Protein AF-A0A811S253-F1 (afdb_monomer_lite)

Structure (mmCIF, N/CA/C/O backbone):
data_AF-A0A811S253-F1
#
_entry.id   AF-A0A811S253-F1
#
loop_
_atom_site.group_PDB
_atom_site.id
_atom_site.type_symbol
_atom_site.label_atom_id
_atom_site.label_alt_id
_atom_site.label_comp_id
_atom_site.label_asym_id
_atom_site.label_entity_id
_atom_site.label_seq_id
_atom_site.pdbx_PDB_ins_code
_atom_site.Cartn_x
_atom_site.Cartn_y
_atom_site.Cartn_z
_atom_site.occupancy
_atom_site.B_iso_or_equiv
_atom_site.auth_seq_id
_atom_site.auth_comp_id
_atom_site.auth_asym_id
_atom_site.auth_atom_id
_atom_site.pdbx_PDB_model_num
ATOM 1 N N . MET A 1 1 ? 8.562 13.377 12.227 1.00 33.69 1 MET A N 1
ATOM 2 C CA . MET A 1 1 ? 8.165 14.732 11.794 1.00 33.69 1 MET A CA 1
ATOM 3 C C . MET A 1 1 ? 8.664 15.011 10.381 1.00 33.69 1 MET A C 1
ATOM 5 O O . MET A 1 1 ? 7.832 14.937 9.501 1.00 33.69 1 MET A O 1
ATOM 9 N N . ALA A 1 2 ? 9.973 15.078 10.104 1.00 30.25 2 ALA A N 1
ATOM 10 C CA . ALA A 1 2 ? 10.495 15.358 8.747 1.00 30.25 2 ALA A CA 1
ATOM 11 C C . ALA A 1 2 ? 9.975 14.463 7.590 1.00 30.25 2 ALA A C 1
ATOM 13 O O . ALA A 1 2 ? 9.844 14.915 6.459 1.00 30.25 2 ALA A O 1
ATOM 14 N N . LEU A 1 3 ? 9.666 13.191 7.863 1.00 34.38 3 LEU A N 1
ATOM 15 C CA . LEU A 1 3 ? 9.103 12.256 6.877 1.00 34.38 3 LEU A CA 1
ATOM 16 C C . LEU A 1 3 ? 7.645 12.554 6.493 1.00 34.38 3 LEU A C 1
ATOM 18 O O . LEU A 1 3 ? 7.213 12.228 5.393 1.00 34.38 3 LEU A O 1
ATOM 22 N N . ILE A 1 4 ? 6.899 13.152 7.419 1.00 36.34 4 ILE A N 1
ATOM 23 C CA . ILE A 1 4 ? 5.497 13.530 7.241 1.00 36.34 4 ILE A CA 1
ATOM 24 C C . ILE A 1 4 ? 5.464 14.833 6.440 1.00 36.34 4 ILE A C 1
ATOM 26 O O . ILE A 1 4 ? 4.827 14.879 5.393 1.00 36.34 4 ILE A O 1
ATOM 30 N N . ASP A 1 5 ? 6.260 15.824 6.842 1.00 34.22 5 ASP A N 1
ATOM 31 C CA . ASP A 1 5 ? 6.321 17.140 6.194 1.00 34.22 5 ASP A CA 1
ATOM 32 C C . ASP A 1 5 ? 6.715 17.045 4.703 1.00 34.22 5 ASP A C 1
ATOM 34 O O . ASP A 1 5 ? 6.126 17.718 3.858 1.00 34.22 5 ASP A O 1
ATOM 38 N N . ALA A 1 6 ? 7.633 16.135 4.345 1.00 39.75 6 ALA A N 1
ATOM 39 C CA . ALA A 1 6 ? 8.015 15.882 2.951 1.00 39.75 6 ALA A CA 1
ATOM 40 C C . ALA A 1 6 ? 6.889 15.239 2.116 1.00 39.75 6 ALA A C 1
ATOM 42 O O . ALA A 1 6 ? 6.671 15.624 0.969 1.00 39.75 6 ALA A O 1
ATOM 43 N N . ALA A 1 7 ? 6.144 14.283 2.685 1.00 38.34 7 ALA A N 1
ATOM 44 C CA . ALA A 1 7 ? 5.021 13.635 2.003 1.00 38.34 7 ALA A CA 1
ATOM 45 C C . ALA A 1 7 ? 3.831 14.592 1.779 1.00 38.34 7 ALA A C 1
ATOM 47 O O . ALA A 1 7 ? 3.051 14.406 0.846 1.00 38.34 7 ALA A O 1
ATOM 48 N N . LEU A 1 8 ? 3.705 15.621 2.620 1.00 39.75 8 LEU A N 1
ATOM 49 C CA . LEU A 1 8 ? 2.662 16.645 2.550 1.00 39.75 8 LEU A CA 1
ATOM 50 C C . LEU A 1 8 ? 2.987 17.777 1.579 1.00 39.75 8 LEU A C 1
ATOM 52 O O . LEU A 1 8 ? 2.128 18.127 0.775 1.00 39.75 8 LEU A O 1
ATOM 56 N N . ALA A 1 9 ? 4.233 18.260 1.563 1.00 40.19 9 ALA A N 1
ATOM 57 C CA . ALA A 1 9 ? 4.692 19.212 0.549 1.00 40.19 9 ALA A CA 1
ATOM 58 C C . ALA A 1 9 ? 4.512 18.661 -0.880 1.00 40.19 9 ALA A C 1
ATOM 60 O O . ALA A 1 9 ? 4.189 19.397 -1.808 1.00 40.19 9 ALA A O 1
ATOM 61 N N . ALA A 1 10 ? 4.647 17.344 -1.050 1.00 41.59 10 ALA A N 1
ATOM 62 C CA . ALA A 1 10 ? 4.359 16.667 -2.306 1.00 41.59 10 ALA A CA 1
ATOM 63 C C . ALA A 1 10 ? 2.873 16.715 -2.678 1.00 41.59 10 ALA A C 1
ATOM 65 O O . ALA A 1 10 ? 2.525 17.096 -3.793 1.00 41.59 10 ALA A O 1
ATOM 66 N N . ALA A 1 11 ? 1.983 16.373 -1.742 1.00 40.81 11 ALA A N 1
ATOM 67 C CA . ALA A 1 11 ? 0.542 16.389 -1.985 1.00 40.81 11 ALA A CA 1
ATOM 68 C C . ALA A 1 11 ? 0.021 17.784 -2.394 1.00 40.81 11 ALA A C 1
ATOM 70 O O . ALA A 1 11 ? -0.922 17.870 -3.177 1.00 40.81 11 ALA A O 1
ATOM 71 N N . GLU A 1 12 ? 0.654 18.858 -1.913 1.00 39.97 12 GLU A N 1
ATOM 72 C CA . GLU A 1 12 ? 0.313 20.251 -2.241 1.00 39.97 12 GLU A CA 1
ATOM 73 C C . GLU A 1 12 ? 0.930 20.748 -3.565 1.00 39.97 12 GLU A C 1
ATOM 75 O O . GLU A 1 12 ? 0.357 21.618 -4.219 1.00 39.97 12 GLU A O 1
ATOM 80 N N . ALA A 1 13 ? 2.050 20.173 -4.017 1.00 39.25 13 ALA A N 1
ATOM 81 C CA . ALA A 1 13 ? 2.785 20.603 -5.215 1.00 39.25 13 ALA A CA 1
ATOM 82 C C . ALA A 1 13 ? 2.306 19.963 -6.538 1.00 39.25 13 ALA A C 1
ATOM 84 O O . ALA A 1 13 ? 3.005 20.028 -7.549 1.00 39.25 13 ALA A O 1
ATOM 85 N N . GLY A 1 14 ? 1.138 19.312 -6.555 1.00 39.56 14 GLY A N 1
ATOM 86 C CA . GLY A 1 14 ? 0.700 18.520 -7.710 1.00 39.56 14 GLY A CA 1
ATOM 87 C C . GLY A 1 14 ? 1.477 17.208 -7.864 1.00 39.56 14 GLY A C 1
ATOM 88 O O . GLY A 1 14 ? 1.592 16.691 -8.976 1.00 39.56 14 GLY A O 1
ATOM 89 N N . ALA A 1 15 ? 2.022 16.660 -6.769 1.00 50.09 15 ALA A N 1
ATOM 90 C CA . ALA A 1 15 ? 2.687 15.368 -6.827 1.00 50.09 15 ALA A CA 1
ATOM 91 C C . ALA A 1 15 ? 1.722 14.237 -7.194 1.00 50.09 15 ALA A C 1
ATOM 93 O O . ALA A 1 15 ? 0.508 14.277 -6.972 1.00 50.09 15 ALA A O 1
ATOM 94 N N . ARG A 1 16 ? 2.338 13.195 -7.750 1.00 51.06 16 ARG A N 1
ATOM 95 C CA . ARG A 1 16 ? 1.739 11.942 -8.212 1.00 51.06 16 ARG A CA 1
ATOM 96 C C . ARG A 1 16 ? 0.728 11.431 -7.163 1.00 51.06 16 ARG A C 1
ATOM 98 O O . ARG A 1 16 ? 1.124 11.209 -6.016 1.00 51.06 16 ARG A O 1
ATOM 105 N N . PRO A 1 17 ? -0.568 11.265 -7.499 1.00 49.78 17 PRO A N 1
ATOM 106 C CA . PRO A 1 17 ? -1.604 11.078 -6.491 1.00 49.78 17 PRO A CA 1
ATOM 107 C C . PRO A 1 17 ? -1.444 9.767 -5.706 1.00 49.78 17 PRO A C 1
ATOM 109 O O . PRO A 1 17 ? -1.557 8.674 -6.252 1.00 49.78 17 PRO A O 1
ATOM 112 N N . LEU A 1 18 ? -1.263 9.951 -4.394 1.00 51.38 18 LEU A N 1
ATOM 113 C CA . LEU A 1 18 ? -1.493 9.056 -3.253 1.00 51.38 18 LEU A CA 1
ATOM 114 C C . LEU A 1 18 ? -0.784 7.683 -3.215 1.00 51.38 18 LEU A C 1
ATOM 116 O O . LEU A 1 18 ? -1.072 6.738 -3.950 1.00 51.38 18 LEU A O 1
ATOM 120 N N . LEU A 1 19 ? 0.045 7.566 -2.173 1.00 58.38 19 LEU A N 1
ATOM 121 C CA . LEU A 1 19 ? 0.744 6.397 -1.633 1.00 58.38 19 LEU A CA 1
ATOM 122 C C . LEU A 1 19 ? -0.216 5.284 -1.157 1.00 58.38 19 LEU A C 1
ATOM 124 O O . LEU A 1 19 ? -0.279 4.972 0.031 1.00 58.38 19 LEU A O 1
ATOM 128 N N . SER A 1 20 ? -0.976 4.660 -2.057 1.00 61.41 20 SER A N 1
ATOM 129 C CA . SER A 1 20 ? -1.641 3.391 -1.725 1.00 61.41 20 SER A CA 1
ATOM 130 C C . SER A 1 20 ? -0.608 2.268 -1.593 1.00 61.41 20 SER A C 1
ATOM 132 O O . SER A 1 20 ? 0.451 2.308 -2.225 1.00 61.41 20 SER A O 1
ATOM 134 N N . ALA A 1 21 ? -0.918 1.223 -0.821 1.00 64.94 21 ALA A N 1
ATOM 135 C CA . ALA A 1 21 ? -0.064 0.034 -0.755 1.00 64.94 21 ALA A CA 1
ATOM 136 C C . ALA A 1 21 ? 0.170 -0.574 -2.153 1.00 64.94 21 ALA A C 1
ATOM 138 O O . ALA A 1 21 ? 1.271 -1.015 -2.464 1.00 64.94 21 ALA A O 1
ATOM 139 N N . ALA A 1 22 ? -0.840 -0.533 -3.029 1.00 68.31 22 ALA A N 1
ATOM 140 C CA . ALA A 1 22 ? -0.720 -0.972 -4.417 1.00 68.31 22 ALA A CA 1
ATOM 141 C C . ALA A 1 22 ? 0.221 -0.078 -5.242 1.00 68.31 22 ALA A C 1
ATOM 143 O O . ALA A 1 22 ? 1.048 -0.590 -5.990 1.00 68.31 22 ALA A O 1
ATOM 144 N N . ALA A 1 23 ? 0.128 1.245 -5.085 1.00 68.56 23 ALA A N 1
ATOM 145 C CA . ALA A 1 23 ? 1.028 2.187 -5.746 1.00 68.56 23 ALA A CA 1
ATOM 146 C C . ALA A 1 23 ? 2.477 1.981 -5.287 1.00 68.56 23 ALA A C 1
ATOM 148 O O . ALA A 1 23 ? 3.377 1.914 -6.119 1.00 68.56 23 ALA A O 1
ATOM 149 N N . ARG A 1 24 ? 2.697 1.784 -3.983 1.00 71.69 24 ARG A N 1
ATOM 150 C CA . ARG A 1 24 ? 4.023 1.476 -3.440 1.00 71.69 24 ARG A CA 1
ATOM 151 C C . ARG A 1 24 ? 4.595 0.190 -4.032 1.00 71.69 24 ARG A C 1
ATOM 153 O O . ARG A 1 24 ? 5.674 0.243 -4.604 1.00 71.69 24 ARG A O 1
ATOM 160 N N . ARG A 1 25 ? 3.845 -0.917 -3.987 1.00 76.75 25 ARG A N 1
ATOM 161 C CA . ARG A 1 25 ? 4.278 -2.198 -4.575 1.00 76.75 25 ARG A CA 1
ATOM 162 C C . ARG A 1 25 ? 4.573 -2.089 -6.069 1.00 76.75 25 ARG A C 1
ATOM 164 O O . ARG A 1 25 ? 5.498 -2.710 -6.570 1.00 76.75 25 ARG A O 1
ATOM 171 N N . ALA A 1 26 ? 3.795 -1.295 -6.798 1.00 79.25 26 ALA A N 1
ATOM 172 C CA . ALA A 1 26 ? 4.037 -1.083 -8.218 1.00 79.25 26 ALA A CA 1
ATOM 173 C C . ALA A 1 26 ? 5.295 -0.228 -8.483 1.00 79.25 26 ALA A C 1
ATOM 175 O O . ALA A 1 26 ? 5.984 -0.473 -9.469 1.00 79.25 26 ALA A O 1
ATOM 176 N N . ALA A 1 27 ? 5.638 0.720 -7.602 1.00 81.81 27 ALA A N 1
ATOM 177 C CA . ALA A 1 27 ? 6.924 1.421 -7.659 1.00 81.81 27 ALA A CA 1
ATOM 178 C C . ALA A 1 27 ? 8.102 0.502 -7.277 1.00 81.81 27 ALA A C 1
ATOM 180 O O . ALA A 1 27 ? 9.125 0.540 -7.951 1.00 81.81 27 ALA A O 1
ATOM 181 N N . GLU A 1 28 ? 7.931 -0.373 -6.279 1.00 86.00 28 GLU A N 1
ATOM 182 C CA . GLU A 1 28 ? 8.901 -1.430 -5.928 1.00 86.00 28 GLU A CA 1
ATOM 183 C C . GLU A 1 28 ? 9.108 -2.431 -7.079 1.00 86.00 28 GLU A C 1
ATOM 185 O O . GLU A 1 28 ? 10.196 -2.977 -7.256 1.00 86.00 28 GLU A O 1
ATOM 190 N N . TRP A 1 29 ? 8.081 -2.670 -7.903 1.00 89.81 29 TRP A N 1
ATOM 191 C CA . TRP A 1 29 ? 8.229 -3.471 -9.116 1.00 89.81 29 TRP A CA 1
ATOM 192 C C . TRP A 1 29 ? 9.135 -2.776 -10.138 1.00 89.81 29 TRP A C 1
ATOM 194 O O . TRP A 1 29 ? 10.107 -3.374 -10.595 1.00 89.81 29 TRP A O 1
ATOM 204 N N . CYS A 1 30 ? 8.816 -1.532 -10.510 1.00 92.25 30 CYS A N 1
ATOM 205 C CA . CYS A 1 30 ? 9.657 -0.680 -11.351 1.00 92.25 30 CYS A CA 1
ATOM 206 C C . CYS A 1 30 ? 9.175 0.778 -11.287 1.00 92.25 30 CYS A C 1
ATOM 208 O O . CYS A 1 30 ? 8.084 1.109 -11.760 1.00 92.25 30 CYS A O 1
ATOM 210 N N . GLU A 1 31 ? 10.006 1.685 -10.777 1.00 92.31 31 GLU A N 1
ATOM 211 C CA . GLU A 1 31 ? 9.638 3.100 -10.652 1.00 92.31 31 GLU A CA 1
ATOM 212 C C . GLU A 1 31 ? 9.447 3.777 -12.010 1.00 92.31 31 GLU A C 1
ATOM 214 O O . GLU A 1 31 ? 8.523 4.575 -12.180 1.00 92.31 31 GLU A O 1
ATOM 219 N N . LYS A 1 32 ? 10.267 3.424 -13.009 1.00 92.44 32 LYS A N 1
ATOM 220 C CA . LYS A 1 32 ? 10.089 3.939 -14.373 1.00 92.44 32 LYS A CA 1
ATOM 221 C C . LYS A 1 32 ? 8.764 3.487 -14.986 1.00 92.44 32 LYS A C 1
ATOM 223 O O . LYS A 1 32 ? 8.102 4.258 -15.674 1.00 92.44 32 LYS A O 1
ATOM 228 N N . GLN A 1 33 ? 8.337 2.257 -14.709 1.00 91.75 33 GLN A N 1
ATOM 229 C CA . GLN A 1 33 ? 7.015 1.794 -15.121 1.00 91.75 33 GLN A CA 1
ATOM 230 C C . GLN A 1 33 ? 5.911 2.591 -14.420 1.00 91.75 33 GLN A C 1
ATOM 232 O O . GLN A 1 33 ? 4.931 2.962 -15.064 1.00 91.75 33 GLN A O 1
ATOM 237 N N . MET A 1 34 ? 6.066 2.867 -13.122 1.00 89.75 34 MET A N 1
ATOM 238 C CA . MET A 1 34 ? 5.114 3.684 -12.369 1.00 89.75 34 MET A CA 1
ATOM 239 C C . MET A 1 34 ? 4.993 5.096 -12.951 1.00 89.75 34 MET A C 1
ATOM 241 O O . MET A 1 34 ? 3.883 5.599 -13.095 1.00 89.75 34 MET A O 1
ATOM 245 N N . GLU A 1 35 ? 6.101 5.720 -13.345 1.00 89.50 35 GLU A N 1
ATOM 246 C CA . GLU A 1 35 ? 6.062 6.999 -14.057 1.00 89.50 35 GLU A CA 1
ATOM 247 C C . GLU A 1 35 ? 5.220 6.925 -15.335 1.00 89.50 35 GLU A C 1
ATOM 249 O O . GLU A 1 35 ? 4.301 7.726 -15.498 1.00 89.50 35 GLU A O 1
ATOM 254 N N . PHE A 1 36 ? 5.445 5.926 -16.193 1.00 89.62 36 PHE A N 1
ATOM 255 C CA . PHE A 1 36 ? 4.636 5.774 -17.404 1.00 89.62 36 PHE A CA 1
ATOM 256 C C . PHE A 1 36 ? 3.149 5.582 -17.102 1.00 89.62 36 PHE A C 1
ATOM 258 O O . PHE A 1 36 ? 2.310 6.119 -17.818 1.00 89.62 36 PHE A O 1
ATOM 265 N N . VAL A 1 37 ? 2.805 4.859 -16.035 1.00 87.94 37 VAL A N 1
ATOM 266 C CA . VAL A 1 37 ? 1.412 4.701 -15.590 1.00 87.94 37 VAL A CA 1
ATOM 267 C C . VAL A 1 37 ? 0.790 6.036 -15.180 1.00 87.94 37 VAL A C 1
ATOM 269 O O . VAL A 1 37 ? -0.395 6.265 -15.422 1.00 87.94 37 VAL A O 1
ATOM 272 N N . LEU A 1 38 ? 1.564 6.907 -14.539 1.00 83.88 38 LEU A N 1
ATOM 273 C CA . LEU A 1 38 ? 1.092 8.210 -14.078 1.00 83.88 38 LEU A CA 1
ATOM 274 C C . LEU A 1 38 ? 0.933 9.201 -15.233 1.00 83.88 38 LEU A C 1
ATOM 276 O O . LEU A 1 38 ? -0.042 9.943 -15.257 1.00 83.88 38 LEU A O 1
ATOM 280 N N . GLU A 1 39 ? 1.851 9.180 -16.197 1.00 86.25 39 GLU A N 1
ATOM 281 C CA . GLU A 1 39 ? 1.829 10.075 -17.360 1.00 86.25 39 GLU A CA 1
ATOM 282 C C . GLU A 1 39 ? 0.838 9.629 -18.437 1.00 86.25 39 GLU A C 1
ATOM 284 O O . GLU A 1 39 ? 0.142 10.445 -19.036 1.00 86.25 39 GLU A O 1
ATOM 289 N N . ARG A 1 40 ? 0.788 8.322 -18.712 1.00 86.88 40 ARG A N 1
ATOM 290 C CA . ARG A 1 40 ? 0.079 7.743 -19.865 1.00 86.88 40 ARG A CA 1
ATOM 291 C C . ARG A 1 40 ? -1.198 7.006 -19.472 1.00 86.88 40 ARG A C 1
ATOM 293 O O . ARG A 1 40 ? -1.945 6.563 -20.339 1.00 86.88 40 ARG A O 1
ATOM 300 N N . GLY A 1 41 ? -1.453 6.874 -18.174 1.00 82.75 41 GLY A N 1
ATOM 301 C CA . GLY A 1 41 ? -2.592 6.152 -17.631 1.00 82.75 41 GLY A CA 1
ATOM 302 C C . GLY A 1 41 ? -2.301 4.682 -17.327 1.00 82.75 41 GLY A C 1
ATOM 303 O O . GLY A 1 41 ? -1.329 4.070 -17.777 1.00 82.75 41 GLY A O 1
ATOM 304 N N . LYS A 1 42 ? -3.183 4.100 -16.511 1.00 81.75 42 LYS A N 1
ATOM 305 C CA . LYS A 1 42 ? -3.097 2.696 -16.103 1.00 81.75 42 LYS A CA 1
ATOM 306 C C . LYS A 1 42 ? -3.419 1.775 -17.284 1.00 81.75 42 LYS A C 1
ATOM 308 O O . LYS A 1 42 ? -4.431 2.000 -17.949 1.00 81.75 42 LYS A O 1
ATOM 313 N N . PRO A 1 43 ? -2.634 0.702 -17.494 1.00 82.94 43 PRO A N 1
ATOM 314 C CA . PRO A 1 43 ? -3.013 -0.368 -18.403 1.00 82.94 43 PRO A CA 1
ATOM 315 C C . PRO A 1 43 ? -4.383 -0.948 -18.042 1.00 82.94 43 PRO A C 1
ATOM 317 O O . PRO A 1 43 ? -4.782 -0.956 -16.871 1.00 82.94 43 PRO A O 1
ATOM 320 N N . GLU A 1 44 ? -5.086 -1.472 -19.043 1.00 87.12 44 GLU A N 1
ATOM 321 C CA . GLU A 1 44 ? -6.373 -2.121 -18.823 1.00 87.12 44 GLU A CA 1
ATOM 322 C C . GLU A 1 44 ? -6.229 -3.315 -17.865 1.00 87.12 44 GLU A C 1
ATOM 324 O O . GLU A 1 44 ? -5.285 -4.108 -17.954 1.00 87.12 44 GLU A O 1
ATOM 329 N N . LYS A 1 45 ? -7.179 -3.450 -16.931 1.00 86.62 45 LYS A N 1
ATOM 330 C CA . LYS A 1 45 ? -7.211 -4.585 -16.005 1.00 86.62 45 LYS A CA 1
ATOM 331 C C . LYS A 1 45 ? -7.434 -5.881 -16.782 1.00 86.62 45 LYS A C 1
ATOM 333 O O . LYS A 1 45 ? -8.414 -6.007 -17.517 1.00 86.62 45 LYS A O 1
ATOM 338 N N . THR A 1 46 ? -6.581 -6.873 -16.542 1.00 89.94 46 THR A N 1
ATOM 339 C CA . THR A 1 46 ? -6.772 -8.223 -17.086 1.00 89.94 46 THR A CA 1
ATOM 340 C C . THR A 1 46 ? -8.003 -8.894 -16.472 1.00 89.94 46 THR A C 1
ATOM 342 O O . THR A 1 46 ? -8.483 -8.489 -15.411 1.00 89.94 46 THR A O 1
ATOM 345 N N . VAL A 1 47 ? -8.498 -9.959 -17.110 1.00 93.25 47 VAL A N 1
ATOM 346 C CA . VAL A 1 47 ? -9.593 -10.780 -16.560 1.00 93.25 47 VAL A CA 1
ATOM 347 C C . VAL A 1 47 ? -9.238 -11.284 -15.157 1.00 93.25 47 VAL A C 1
ATOM 349 O O . VAL A 1 47 ? -10.028 -11.117 -14.236 1.00 93.25 47 VAL A O 1
ATOM 352 N N . ALA A 1 48 ? -8.015 -11.790 -14.964 1.00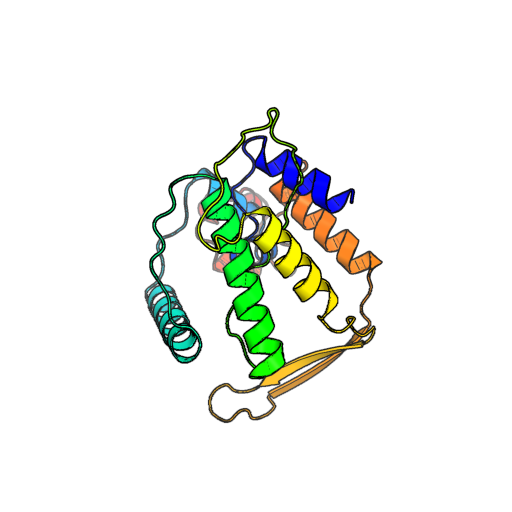 90.38 48 ALA A N 1
ATOM 353 C CA . ALA A 1 48 ? -7.535 -12.244 -13.660 1.00 90.38 48 ALA A CA 1
ATOM 354 C C . ALA A 1 48 ? -7.517 -11.119 -12.607 1.00 90.38 48 ALA A C 1
ATOM 356 O O . ALA A 1 48 ? -7.926 -11.337 -11.471 1.00 90.38 48 ALA A O 1
ATOM 357 N N . MET A 1 49 ? -7.109 -9.897 -12.976 1.00 87.81 49 MET A N 1
ATOM 358 C CA . MET A 1 49 ? -7.139 -8.748 -12.060 1.00 87.81 49 MET A CA 1
ATOM 359 C C . MET A 1 49 ? -8.564 -8.336 -11.678 1.00 87.81 49 MET A C 1
ATOM 361 O O . MET A 1 49 ? -8.784 -7.910 -10.543 1.00 87.81 49 MET A O 1
ATOM 365 N N . LYS A 1 50 ? -9.525 -8.427 -12.609 1.00 92.62 50 LYS A N 1
ATOM 366 C CA . LYS A 1 50 ? -10.945 -8.154 -12.329 1.00 92.62 50 LYS A CA 1
ATOM 367 C C . LYS A 1 50 ? -11.491 -9.190 -11.342 1.00 92.62 50 LYS A C 1
ATOM 369 O O . LYS A 1 50 ? -11.923 -8.799 -10.266 1.00 92.62 50 LYS A O 1
ATOM 374 N N . VAL A 1 51 ? -11.298 -10.481 -11.628 1.00 93.75 51 VAL A N 1
ATOM 375 C CA . VAL A 1 51 ? -11.687 -11.592 -10.738 1.00 93.75 51 VAL A CA 1
ATOM 376 C C . VAL A 1 51 ? -11.066 -11.450 -9.343 1.00 93.75 51 VAL A C 1
ATOM 378 O O . VAL A 1 51 ? -11.761 -11.588 -8.341 1.00 93.75 51 VAL A O 1
ATOM 381 N N . GLY A 1 52 ? -9.773 -11.121 -9.260 1.00 90.25 52 GLY A N 1
ATOM 382 C CA . GLY A 1 52 ? -9.106 -10.880 -7.980 1.00 90.25 52 GLY A CA 1
ATOM 383 C C . GLY A 1 52 ? -9.682 -9.680 -7.220 1.00 90.25 52 GLY A C 1
ATOM 384 O O . GLY A 1 52 ? -9.888 -9.770 -6.013 1.00 90.25 52 GLY A O 1
ATOM 385 N N . SER A 1 53 ? -9.997 -8.580 -7.919 1.00 87.75 53 SER A N 1
ATOM 386 C CA . SER A 1 53 ? -10.630 -7.399 -7.304 1.00 87.75 53 SER A CA 1
ATOM 387 C C . SER A 1 53 ? -12.007 -7.741 -6.729 1.00 87.75 53 SER A C 1
ATOM 389 O O . SER A 1 53 ? -12.315 -7.349 -5.606 1.00 87.75 53 SER A O 1
ATOM 391 N N . ASP A 1 54 ? -12.810 -8.499 -7.478 1.00 91.69 54 ASP A N 1
ATOM 392 C CA . ASP A 1 54 ? -14.157 -8.893 -7.064 1.00 91.69 54 ASP A CA 1
ATOM 393 C C . ASP A 1 54 ? -14.105 -9.833 -5.854 1.00 91.69 54 ASP A C 1
ATOM 395 O O . ASP A 1 54 ? -14.861 -9.659 -4.897 1.00 91.69 54 ASP A O 1
ATOM 399 N N . ARG A 1 55 ? -13.158 -10.784 -5.836 1.00 89.94 55 ARG A N 1
ATOM 400 C CA . ARG A 1 55 ? -12.957 -11.669 -4.682 1.00 89.94 55 ARG A CA 1
ATOM 401 C C . ARG A 1 55 ? -12.517 -10.897 -3.440 1.00 89.94 55 ARG A C 1
ATOM 403 O O . ARG A 1 55 ? -13.047 -11.162 -2.366 1.00 89.94 55 ARG A O 1
ATOM 410 N N . HIS A 1 56 ? -11.594 -9.942 -3.570 1.00 85.69 56 HIS A N 1
ATOM 411 C CA . HIS A 1 56 ? -11.198 -9.069 -2.458 1.00 85.69 56 HIS A CA 1
ATOM 412 C C . HIS A 1 56 ? -12.398 -8.301 -1.886 1.00 85.69 56 HIS A C 1
ATOM 414 O O . HIS A 1 56 ? -12.585 -8.293 -0.673 1.00 85.69 56 HIS A O 1
ATOM 420 N N . ALA A 1 57 ? -13.243 -7.729 -2.750 1.00 85.88 57 ALA A N 1
ATOM 421 C CA . ALA A 1 57 ? -14.433 -6.996 -2.324 1.00 85.88 57 ALA A CA 1
ATOM 422 C C . ALA A 1 57 ? -15.447 -7.891 -1.588 1.00 85.88 57 ALA A C 1
ATOM 424 O O . ALA A 1 57 ? -15.984 -7.486 -0.562 1.00 85.88 57 ALA A O 1
ATOM 425 N N . GLN A 1 58 ? -15.678 -9.117 -2.072 1.00 89.12 58 GLN A N 1
ATOM 426 C CA . GLN A 1 58 ? -16.539 -10.094 -1.391 1.00 89.12 58 GLN A CA 1
ATOM 427 C C . GLN A 1 58 ? -15.995 -10.465 -0.007 1.00 89.12 58 GLN A C 1
ATOM 429 O O . GLN A 1 58 ? -16.729 -10.441 0.972 1.00 89.12 58 GLN A O 1
ATOM 434 N N . LEU A 1 59 ? -14.696 -10.764 0.078 1.00 88.12 59 LEU A N 1
ATOM 435 C CA . LEU A 1 59 ? -14.025 -11.127 1.327 1.00 88.12 59 LEU A CA 1
ATOM 436 C C . LEU A 1 59 ? -14.049 -9.997 2.368 1.00 88.12 59 LEU A C 1
ATOM 438 O O . LEU A 1 59 ? -14.043 -10.261 3.568 1.00 88.12 59 LEU A O 1
ATOM 442 N N . GLU A 1 60 ? -14.030 -8.742 1.927 1.00 84.00 60 GLU A N 1
ATOM 443 C CA . GLU A 1 60 ? -14.162 -7.580 2.808 1.00 84.00 60 GLU A CA 1
ATOM 444 C C . GLU A 1 60 ? -15.592 -7.446 3.355 1.00 84.00 60 GLU A C 1
ATOM 446 O O . GLU A 1 60 ? -15.765 -7.194 4.544 1.00 84.00 60 GLU A O 1
ATOM 451 N N . GLN A 1 61 ? -16.610 -7.697 2.524 1.00 85.44 61 GLN A N 1
ATOM 452 C CA . GLN A 1 61 ? -18.023 -7.673 2.934 1.00 85.44 61 GLN A CA 1
ATOM 453 C C . GLN A 1 61 ? -18.377 -8.757 3.964 1.00 85.44 61 GLN A C 1
ATOM 455 O O . GLN A 1 61 ? -19.339 -8.593 4.707 1.00 85.44 61 GLN A O 1
ATOM 460 N N . GLU A 1 62 ? -17.603 -9.845 4.036 1.00 85.94 62 GLU A N 1
ATOM 461 C CA . GLU A 1 62 ? -17.762 -10.883 5.067 1.00 85.94 62 GLU A CA 1
ATOM 462 C C . GLU A 1 62 ? -17.482 -10.355 6.485 1.00 85.94 62 GLU A C 1
ATOM 464 O O . GLU A 1 62 ? -17.979 -10.928 7.451 1.00 85.94 62 GLU A O 1
ATOM 469 N N . VAL A 1 63 ? -16.682 -9.289 6.619 1.00 81.94 63 VAL A N 1
ATOM 470 C CA . VAL A 1 63 ? -16.230 -8.763 7.920 1.00 81.94 63 VAL A CA 1
ATOM 471 C C . VAL A 1 63 ? -16.613 -7.303 8.164 1.00 81.94 63 VAL A C 1
ATOM 473 O O . VAL A 1 63 ? -16.592 -6.853 9.304 1.00 81.94 63 VAL A O 1
ATOM 476 N N . VAL A 1 64 ? -16.942 -6.531 7.126 1.00 79.50 64 VAL A N 1
ATOM 477 C CA . VAL A 1 64 ? -17.271 -5.102 7.232 1.00 79.50 64 VAL A CA 1
ATOM 478 C C . VAL A 1 64 ? -18.500 -4.788 6.387 1.00 79.50 64 VAL A C 1
ATOM 480 O O . VAL A 1 64 ? -18.515 -5.005 5.176 1.00 79.50 64 VAL A O 1
ATOM 483 N N . GLU A 1 65 ? -19.509 -4.181 7.008 1.00 82.88 65 GLU A N 1
ATOM 484 C CA . GLU A 1 65 ? -20.623 -3.578 6.282 1.00 82.88 65 GLU A CA 1
ATOM 485 C C . GLU A 1 65 ? -20.202 -2.213 5.720 1.00 82.88 65 GLU A C 1
ATOM 487 O O . GLU A 1 65 ? -19.802 -1.308 6.457 1.00 82.88 65 GLU A O 1
ATOM 492 N N . ARG A 1 66 ? -20.297 -2.047 4.397 1.00 80.94 66 ARG A N 1
ATOM 493 C CA . ARG A 1 66 ? -20.042 -0.757 3.752 1.00 80.94 66 ARG A CA 1
ATOM 494 C C . ARG A 1 66 ? -21.303 0.094 3.770 1.00 80.94 66 ARG A C 1
ATOM 496 O O . ARG A 1 66 ? -22.329 -0.297 3.224 1.00 80.94 66 ARG A O 1
ATOM 503 N N . VAL A 1 67 ? -21.183 1.285 4.345 1.00 84.25 67 VAL A N 1
ATOM 504 C CA . VAL A 1 67 ? -22.253 2.282 4.393 1.00 84.25 67 VAL A CA 1
ATOM 505 C C . VAL A 1 67 ? -21.900 3.438 3.467 1.00 84.25 67 VAL A C 1
ATOM 507 O O . VAL A 1 67 ? -20.823 4.026 3.580 1.00 84.25 67 VAL A O 1
ATOM 510 N N . ASP A 1 68 ? -22.820 3.787 2.570 1.00 82.25 68 ASP A N 1
ATOM 511 C CA . ASP A 1 68 ? -22.666 4.957 1.714 1.00 82.25 68 ASP A CA 1
ATOM 512 C C . ASP A 1 68 ? -22.848 6.238 2.533 1.00 82.25 68 ASP A C 1
ATOM 514 O O . ASP A 1 68 ? -23.919 6.524 3.074 1.00 82.25 68 ASP A O 1
ATOM 518 N N . VAL A 1 69 ? -21.785 7.037 2.609 1.00 81.06 69 VAL A N 1
ATOM 519 C CA . VAL A 1 69 ? -21.783 8.325 3.308 1.00 81.06 69 VAL A CA 1
ATOM 520 C C . VAL A 1 69 ? -21.661 9.444 2.281 1.00 81.06 69 VAL A C 1
ATOM 522 O O . VAL A 1 69 ? -20.677 9.531 1.548 1.00 81.06 69 VAL A O 1
ATOM 525 N N . ALA A 1 70 ? -22.658 10.328 2.232 1.00 84.50 70 ALA A N 1
ATOM 526 C CA . ALA A 1 70 ? -22.600 11.521 1.395 1.00 84.50 70 ALA A CA 1
ATOM 527 C C . ALA A 1 70 ? -21.590 12.524 1.975 1.00 84.50 70 ALA A C 1
ATOM 529 O O . ALA A 1 70 ? -21.807 13.049 3.064 1.00 84.50 70 ALA A O 1
ATOM 530 N N . ILE A 1 71 ? -20.518 12.801 1.232 1.00 81.44 71 ILE A N 1
ATOM 531 C CA . ILE A 1 71 ? -19.441 13.718 1.626 1.00 81.44 71 ILE A CA 1
ATOM 532 C C . ILE A 1 71 ? -19.694 15.095 1.012 1.00 81.44 71 ILE A C 1
ATOM 534 O O . ILE A 1 71 ? -19.801 15.229 -0.207 1.00 81.44 71 ILE A O 1
ATOM 538 N N . ARG A 1 72 ? -19.775 16.124 1.854 1.00 82.69 72 ARG A N 1
ATOM 539 C CA . ARG A 1 72 ? -20.116 17.505 1.476 1.00 82.69 72 ARG A CA 1
ATOM 540 C C . ARG A 1 72 ? -18.956 18.475 1.644 1.00 82.69 72 ARG A C 1
ATOM 542 O O . ARG A 1 72 ? -19.003 19.568 1.087 1.00 82.69 72 ARG A O 1
ATOM 549 N N . SER A 1 73 ? -17.926 18.094 2.396 1.00 80.12 73 SER A N 1
ATOM 550 C CA . SER A 1 73 ? -16.739 18.918 2.618 1.00 80.12 73 SER A CA 1
ATOM 551 C C . SER A 1 73 ? -15.462 18.081 2.735 1.00 80.12 73 SER A C 1
ATOM 553 O O . SER A 1 73 ? -15.501 16.853 2.862 1.00 80.12 73 SER A O 1
ATOM 555 N N . ALA A 1 74 ? -14.309 18.750 2.692 1.00 75.62 74 ALA A N 1
ATOM 556 C CA . ALA A 1 74 ? -13.017 18.103 2.904 1.00 75.62 74 ALA A CA 1
ATOM 557 C C . ALA A 1 74 ? -12.899 17.537 4.331 1.00 75.62 74 ALA A C 1
ATOM 559 O O . ALA A 1 74 ? -12.352 16.453 4.524 1.00 75.62 74 ALA A O 1
ATOM 560 N N . GLU A 1 75 ? -13.446 18.235 5.325 1.00 80.38 75 GLU A N 1
ATOM 561 C CA . GLU A 1 75 ? -13.489 17.797 6.721 1.00 80.38 75 GLU A CA 1
ATOM 562 C C . GLU A 1 75 ? -14.310 16.515 6.874 1.00 80.38 75 GLU A C 1
ATOM 564 O O . GLU A 1 75 ? -13.870 15.591 7.556 1.00 80.38 75 GLU A O 1
ATOM 569 N N . GLU A 1 76 ? -15.459 16.414 6.197 1.00 79.50 76 GLU A N 1
ATOM 570 C CA . GLU A 1 76 ? -16.268 15.190 6.193 1.00 79.50 76 GLU A CA 1
ATOM 571 C C . GLU A 1 76 ? -15.521 14.019 5.539 1.00 79.50 76 GLU A C 1
ATOM 573 O O . GLU A 1 76 ? -15.531 12.910 6.072 1.00 79.50 76 GLU A O 1
ATOM 578 N N . LEU A 1 77 ? -14.793 14.260 4.442 1.00 79.06 77 LEU A N 1
ATOM 579 C CA . LEU A 1 77 ? -13.943 13.238 3.821 1.00 79.06 77 LEU A CA 1
ATOM 580 C C . LEU A 1 77 ? -12.880 12.715 4.801 1.00 79.06 77 LEU A C 1
ATOM 582 O O . LEU A 1 77 ? -12.644 11.508 4.883 1.00 79.06 77 LEU A O 1
ATOM 586 N N . TRP A 1 78 ? -12.224 13.609 5.542 1.00 82.00 78 TRP A N 1
ATOM 587 C CA . TRP A 1 78 ? -11.239 13.227 6.555 1.00 82.00 78 TRP A CA 1
ATOM 588 C C . TRP A 1 78 ? -11.874 12.502 7.740 1.00 82.00 78 TRP A C 1
ATOM 590 O O . TRP A 1 78 ? -11.321 11.502 8.194 1.00 82.00 78 TRP A O 1
ATOM 600 N N . ALA A 1 79 ? -13.040 12.951 8.207 1.00 82.62 79 ALA A N 1
ATOM 601 C CA . ALA A 1 79 ? -13.785 12.280 9.265 1.00 82.62 79 ALA A CA 1
ATOM 602 C C . ALA A 1 79 ? -14.092 10.825 8.887 1.00 82.62 79 ALA A C 1
ATOM 604 O O . ALA A 1 79 ? -13.802 9.921 9.668 1.00 82.62 79 ALA A O 1
ATOM 605 N N . VAL A 1 80 ? -14.579 10.583 7.664 1.00 82.44 80 VAL A N 1
ATOM 606 C CA . VAL A 1 80 ? -14.829 9.228 7.146 1.00 82.44 80 VAL A CA 1
ATOM 607 C C . VAL A 1 80 ? -13.546 8.391 7.137 1.00 82.44 80 VAL A C 1
ATOM 609 O O . VAL A 1 80 ? -13.556 7.249 7.592 1.00 82.44 80 VAL A O 1
ATOM 612 N N . LYS A 1 81 ? -12.408 8.953 6.705 1.00 82.25 81 LYS A N 1
ATOM 613 C CA . LYS A 1 81 ? -11.116 8.241 6.731 1.00 82.25 81 LYS A CA 1
ATOM 614 C C . LYS A 1 81 ? -10.690 7.836 8.145 1.00 82.25 81 LYS A C 1
ATOM 616 O O . LYS A 1 81 ? -10.236 6.708 8.333 1.00 82.25 81 LYS A O 1
ATOM 621 N N . PHE A 1 82 ? -10.837 8.723 9.133 1.00 83.38 82 PHE A N 1
ATOM 622 C CA . PHE A 1 82 ? -10.522 8.391 10.526 1.00 83.38 82 PHE A CA 1
ATOM 623 C C . PHE A 1 82 ? -11.464 7.336 11.084 1.00 83.38 82 PHE A C 1
ATOM 625 O O . PHE A 1 82 ? -10.998 6.406 11.735 1.00 83.38 82 PHE A O 1
ATOM 632 N N . MET A 1 83 ? -12.761 7.444 10.795 1.00 84.88 83 MET A N 1
ATOM 633 C CA . MET A 1 83 ? -13.742 6.449 11.222 1.00 84.88 83 MET A CA 1
ATOM 634 C C . MET A 1 83 ? -13.430 5.070 10.638 1.00 84.88 83 MET A C 1
ATOM 636 O O . MET A 1 83 ? -13.425 4.097 11.383 1.00 84.88 83 MET A O 1
ATOM 640 N N . ASN A 1 84 ? -13.061 4.978 9.358 1.00 84.94 84 ASN A N 1
ATOM 641 C CA . ASN A 1 84 ? -12.678 3.701 8.750 1.00 84.94 84 ASN A CA 1
ATOM 642 C C . ASN A 1 84 ? -11.425 3.097 9.408 1.00 84.94 84 ASN A C 1
ATOM 644 O O . ASN A 1 84 ? -11.375 1.893 9.645 1.00 84.94 84 ASN A O 1
ATOM 648 N N . PHE A 1 85 ? -10.426 3.920 9.753 1.00 85.19 85 PHE A N 1
ATOM 649 C CA . PHE A 1 85 ? -9.255 3.453 10.506 1.00 85.19 85 PHE A CA 1
ATOM 650 C C . PHE A 1 85 ? -9.637 2.947 11.901 1.00 85.19 85 PHE A C 1
ATOM 652 O O . PHE A 1 85 ? -9.173 1.891 12.330 1.00 85.19 85 PHE A O 1
ATOM 659 N N . ILE A 1 86 ? -10.474 3.708 12.608 1.00 83.88 86 ILE A N 1
ATOM 660 C CA . ILE A 1 86 ? -10.959 3.378 13.948 1.00 83.88 86 ILE A CA 1
ATOM 661 C C . ILE A 1 86 ? -11.697 2.039 13.933 1.00 83.88 86 ILE A C 1
ATOM 663 O O . ILE A 1 86 ? -11.402 1.174 14.754 1.00 83.88 86 ILE A O 1
ATOM 667 N N . VAL A 1 87 ? -12.625 1.861 12.990 1.00 85.19 87 VAL A N 1
ATOM 668 C CA . VAL A 1 87 ? -13.404 0.629 12.839 1.00 85.19 87 VAL A CA 1
ATOM 669 C C . VAL A 1 87 ? -12.477 -0.546 12.548 1.00 85.19 87 VAL A C 1
ATOM 671 O O . VAL A 1 87 ? -12.506 -1.514 13.300 1.00 85.19 87 VAL A O 1
ATOM 674 N N . GLY A 1 88 ? -11.587 -0.439 11.555 1.00 85.88 88 GLY A N 1
ATOM 675 C CA . GLY A 1 88 ? -10.651 -1.522 11.229 1.00 85.88 88 GLY A CA 1
ATOM 676 C C . GLY A 1 88 ? -9.707 -1.874 12.386 1.00 85.88 88 GLY A C 1
ATOM 677 O O . GLY A 1 88 ? -9.445 -3.045 12.649 1.00 85.88 88 GLY A O 1
ATOM 678 N N . THR A 1 89 ? -9.248 -0.873 13.143 1.00 84.75 89 THR A N 1
ATOM 679 C CA . THR A 1 89 ? -8.426 -1.098 14.343 1.00 84.75 89 THR A CA 1
ATOM 680 C C . THR A 1 89 ? -9.212 -1.806 15.442 1.00 84.75 89 THR A C 1
ATOM 682 O O . THR A 1 89 ? -8.707 -2.749 16.045 1.00 84.75 89 THR A O 1
ATOM 685 N N . ASN A 1 90 ? -10.449 -1.380 15.702 1.00 84.25 90 ASN A N 1
ATOM 686 C CA . ASN A 1 90 ? -11.301 -2.012 16.703 1.00 84.25 90 ASN A CA 1
ATOM 687 C C . ASN A 1 90 ? -11.626 -3.461 16.316 1.00 84.25 90 ASN A C 1
ATOM 689 O O . ASN A 1 90 ? -11.511 -4.338 17.163 1.00 84.25 90 ASN A O 1
ATOM 693 N N . GLN A 1 91 ? -11.943 -3.735 15.049 1.00 84.81 91 GLN A N 1
ATOM 694 C CA . GLN A 1 91 ? -12.139 -5.102 14.557 1.00 84.81 91 GLN A CA 1
ATOM 695 C C . GLN A 1 91 ? -10.906 -5.971 14.796 1.00 84.81 91 GLN A C 1
ATOM 697 O O . GLN A 1 91 ? -11.002 -7.042 15.387 1.00 84.81 91 GLN A O 1
ATOM 702 N N . LEU A 1 92 ? -9.717 -5.475 14.442 1.00 86.12 92 LEU A N 1
ATOM 703 C CA . LEU A 1 92 ? -8.483 -6.208 14.705 1.00 86.12 92 LEU A CA 1
ATOM 704 C C . LEU A 1 92 ? -8.293 -6.504 16.201 1.00 86.12 92 LEU A C 1
ATOM 706 O O . LEU A 1 92 ? -7.916 -7.614 16.564 1.00 86.12 92 LEU A O 1
ATOM 710 N N . MET A 1 93 ? -8.552 -5.521 17.066 1.00 82.69 93 MET A N 1
ATOM 711 C CA . MET A 1 93 ? -8.312 -5.633 18.507 1.0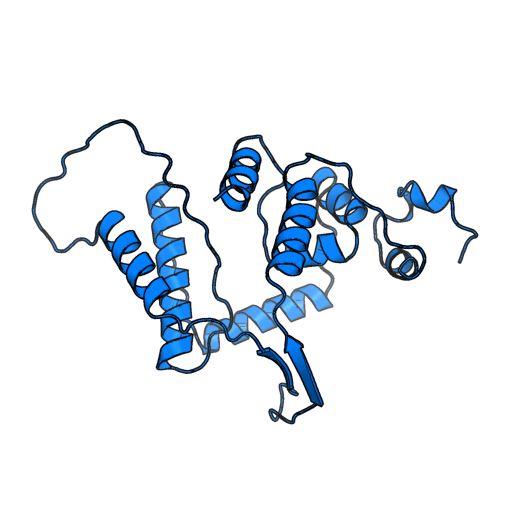0 82.69 93 MET A CA 1
ATOM 712 C C . MET A 1 93 ? -9.350 -6.493 19.240 1.00 82.69 93 MET A C 1
ATOM 714 O O . MET A 1 93 ? -8.989 -7.186 20.189 1.00 82.69 93 MET A O 1
ATOM 718 N N . PHE A 1 94 ? -10.623 -6.435 18.841 1.00 82.75 94 PHE A N 1
ATOM 719 C CA . PHE A 1 94 ? -11.730 -7.083 19.556 1.00 82.75 94 PHE A CA 1
ATOM 720 C C . PHE A 1 94 ? -12.235 -8.361 18.879 1.00 82.75 94 PHE A C 1
ATOM 722 O O . PHE A 1 94 ? -12.699 -9.262 19.571 1.00 82.75 94 PHE A O 1
ATOM 729 N N . GLU A 1 95 ? -12.126 -8.460 17.555 1.00 85.62 95 GLU A N 1
ATOM 730 C CA . GLU A 1 95 ? -12.574 -9.616 16.763 1.00 85.62 95 GLU A CA 1
ATOM 731 C C . GLU A 1 95 ? -11.388 -10.460 16.260 1.00 85.62 95 GLU A C 1
ATOM 733 O O . GLU A 1 95 ? -11.570 -11.594 15.825 1.00 85.62 95 GLU A O 1
ATOM 738 N N . GLY A 1 96 ? -10.158 -9.937 16.354 1.00 82.88 96 GLY A N 1
ATOM 739 C CA . GLY A 1 96 ? -8.926 -10.641 15.985 1.00 82.88 96 GLY A CA 1
ATOM 740 C C . GLY A 1 96 ? -8.604 -10.614 14.490 1.00 82.88 96 GLY A C 1
ATOM 741 O O . GLY A 1 96 ? -7.595 -11.182 14.074 1.00 82.88 96 GLY A O 1
ATOM 742 N N . MET A 1 97 ? -9.429 -9.954 13.672 1.00 82.31 97 MET A N 1
ATOM 743 C CA . MET A 1 97 ? -9.268 -9.918 12.222 1.00 82.31 97 MET A CA 1
ATOM 744 C C . MET A 1 97 ? -9.785 -8.606 11.631 1.00 82.31 97 MET A C 1
ATOM 746 O O . MET A 1 97 ? -10.819 -8.085 12.026 1.00 82.31 97 MET A O 1
ATOM 750 N N . THR A 1 98 ? -9.079 -8.092 10.627 1.00 85.50 98 THR A N 1
ATOM 751 C CA . THR A 1 98 ? -9.585 -7.073 9.701 1.00 85.50 98 THR A CA 1
ATOM 752 C C . THR A 1 98 ? -8.882 -7.248 8.356 1.00 85.50 98 THR A C 1
ATOM 754 O O . THR A 1 98 ? -7.706 -7.620 8.316 1.00 85.50 98 THR A O 1
ATOM 757 N N . ARG A 1 99 ? -9.599 -7.053 7.243 1.00 83.00 99 ARG A N 1
ATOM 758 C CA . ARG A 1 99 ? -9.044 -7.300 5.897 1.00 83.00 99 ARG A CA 1
ATOM 759 C C . ARG A 1 99 ? -8.264 -6.108 5.358 1.00 83.00 99 ARG A C 1
ATOM 761 O O . ARG A 1 99 ? -7.233 -6.303 4.720 1.00 83.00 99 ARG A O 1
ATOM 768 N N . GLU A 1 100 ? -8.730 -4.893 5.632 1.00 80.94 100 GLU A N 1
ATOM 769 C CA . GLU A 1 100 ? -8.072 -3.659 5.214 1.00 80.94 100 GLU A CA 1
ATOM 770 C C . GLU A 1 100 ? -8.153 -2.607 6.323 1.00 80.94 100 GLU A C 1
ATOM 772 O O . GLU A 1 100 ? -9.235 -2.254 6.786 1.00 80.94 100 GLU A O 1
ATOM 777 N N . ILE A 1 101 ? -7.000 -2.060 6.721 1.00 80.50 101 ILE A N 1
ATOM 778 C CA . ILE A 1 101 ? -6.935 -0.876 7.584 1.00 80.50 101 ILE A CA 1
ATOM 779 C C . ILE A 1 101 ? -6.411 0.293 6.747 1.00 80.50 101 ILE A C 1
ATOM 781 O O . ILE A 1 101 ? -5.257 0.260 6.302 1.00 80.50 101 ILE A O 1
ATOM 785 N N . PRO A 1 102 ? -7.206 1.355 6.539 1.00 74.81 102 PRO A N 1
ATOM 786 C CA . PRO A 1 102 ? -6.743 2.520 5.807 1.00 74.81 102 PRO A CA 1
ATOM 787 C C . PRO A 1 102 ? -5.753 3.319 6.654 1.00 74.81 102 PRO A C 1
ATOM 789 O O . PRO A 1 102 ? -6.117 3.946 7.645 1.00 74.81 102 PRO A O 1
ATOM 792 N N . VAL A 1 103 ? -4.491 3.365 6.234 1.00 68.81 103 VAL A N 1
ATOM 793 C CA . VAL A 1 103 ? -3.480 4.206 6.884 1.00 68.81 103 VAL A CA 1
ATOM 794 C C . VAL A 1 103 ? -3.611 5.634 6.356 1.00 68.81 103 VAL A C 1
ATOM 796 O O . VAL A 1 103 ? -3.287 5.912 5.203 1.00 68.81 103 VAL A O 1
ATOM 799 N N . SER A 1 104 ? -4.100 6.544 7.199 1.00 62.84 104 SER A N 1
ATOM 800 C CA . SER A 1 104 ? -4.218 7.972 6.883 1.00 62.84 104 SER A CA 1
ATOM 801 C C . SER A 1 104 ? -3.340 8.798 7.817 1.00 62.84 104 SER A C 1
ATOM 803 O O . SER A 1 104 ? -3.398 8.640 9.034 1.00 62.84 104 SER A O 1
ATOM 805 N N . PHE A 1 105 ? -2.550 9.713 7.256 1.00 54.09 105 PHE A N 1
ATOM 806 C CA . PHE A 1 105 ? -1.762 10.676 8.023 1.00 54.09 105 PHE A CA 1
ATOM 807 C C . PHE A 1 105 ? -2.481 12.024 8.010 1.00 54.09 105 PHE A C 1
ATOM 809 O O . PHE A 1 105 ? -2.709 12.594 6.946 1.00 54.09 105 PHE A O 1
ATOM 816 N N . TYR A 1 106 ? -2.858 12.519 9.187 1.00 43.62 106 TYR A N 1
ATOM 817 C CA . TYR A 1 106 ? -3.383 13.873 9.341 1.00 43.62 106 TYR A CA 1
ATOM 818 C C . TYR A 1 106 ? -2.235 14.877 9.417 1.00 43.62 106 TYR A C 1
ATOM 820 O O . TYR A 1 106 ? -1.329 14.703 10.236 1.00 43.62 106 TYR A O 1
ATOM 828 N N . HIS A 1 107 ? -2.314 15.953 8.636 1.00 40.25 107 HIS A N 1
ATOM 829 C CA . HIS A 1 107 ? -1.523 17.152 8.879 1.00 40.25 107 HIS A CA 1
ATOM 830 C C . HIS A 1 107 ? -2.399 18.221 9.525 1.00 40.25 107 HIS A C 1
ATOM 832 O O . HIS A 1 107 ? -3.428 18.582 8.952 1.00 40.25 107 HIS A O 1
ATOM 838 N N . PRO A 1 108 ? -2.005 18.774 10.679 1.00 39.41 108 PRO A N 1
ATOM 839 C CA . PRO A 1 108 ? -2.671 19.929 11.252 1.00 39.41 108 PRO A CA 1
ATOM 840 C C . PRO A 1 108 ? -2.268 21.195 10.478 1.00 39.41 108 PRO A C 1
ATOM 842 O O . PRO A 1 108 ? -1.567 22.053 11.005 1.00 39.41 108 PRO A O 1
ATOM 845 N N . ALA A 1 109 ? -2.711 21.345 9.227 1.00 38.22 109 ALA A N 1
ATOM 846 C CA . ALA A 1 109 ? -2.798 22.674 8.632 1.00 38.22 109 ALA A CA 1
ATOM 847 C C . ALA A 1 109 ? -4.039 23.341 9.241 1.00 38.22 109 ALA A C 1
ATOM 849 O O . ALA A 1 109 ? -5.174 22.964 8.961 1.00 38.22 109 ALA A O 1
ATOM 850 N N . ARG A 1 110 ? -3.804 24.264 10.176 1.00 37.75 110 ARG A N 1
ATOM 851 C CA . ARG A 1 110 ? -4.832 25.036 10.883 1.00 37.75 110 ARG A CA 1
ATOM 852 C C . ARG A 1 110 ? -5.694 25.810 9.868 1.00 37.75 110 ARG A C 1
ATOM 854 O O . ARG A 1 110 ? -5.119 26.620 9.141 1.00 37.75 110 ARG A O 1
ATOM 861 N N . PRO A 1 111 ? -7.030 25.655 9.827 1.00 42.34 111 PRO A N 1
ATOM 862 C CA . PRO A 1 111 ? -7.857 26.596 9.085 1.00 42.34 111 PRO A CA 1
ATOM 863 C C . PRO A 1 111 ? -7.851 27.963 9.799 1.00 42.34 111 PRO A C 1
ATOM 865 O O . PRO A 1 111 ? -7.926 28.012 11.033 1.00 42.34 111 PRO A O 1
ATOM 868 N N . PRO A 1 112 ? -7.728 29.085 9.068 1.00 37.66 112 PRO A N 1
ATOM 869 C CA . PRO A 1 112 ? -7.940 30.406 9.634 1.00 37.66 112 PRO A CA 1
ATOM 870 C C . PRO A 1 112 ? -9.444 30.644 9.816 1.00 37.66 112 PRO A C 1
ATOM 872 O O . PRO A 1 112 ? -10.190 30.690 8.842 1.00 37.66 112 PRO A O 1
ATOM 875 N N . GLY A 1 113 ? -9.870 30.841 11.063 1.00 36.88 113 GLY A N 1
ATOM 876 C CA . GLY A 1 113 ? -11.171 31.424 11.392 1.00 36.88 113 GLY A CA 1
ATOM 877 C C . GLY A 1 113 ? -12.045 30.543 12.275 1.00 36.88 113 GLY A C 1
ATOM 878 O O . GLY A 1 113 ? -12.440 29.445 11.891 1.00 36.88 113 GLY A O 1
ATOM 879 N N . ASP A 1 114 ? -12.370 31.065 13.454 1.00 34.22 114 ASP A N 1
ATOM 880 C CA . ASP A 1 114 ? -13.367 30.503 14.358 1.00 34.22 114 ASP A CA 1
ATOM 881 C C . ASP A 1 114 ? -14.765 30.592 13.722 1.00 34.22 114 ASP A C 1
ATOM 883 O O . ASP A 1 114 ? -15.185 31.662 13.275 1.00 34.22 114 ASP A O 1
ATOM 887 N N . VAL A 1 115 ? -15.516 29.487 13.719 1.00 38.94 115 VAL A N 1
ATOM 888 C CA . VAL A 1 115 ? -16.944 29.484 13.367 1.00 38.94 115 VAL A CA 1
ATOM 889 C C . VAL A 1 115 ? -17.735 28.911 14.537 1.00 38.94 115 VAL A C 1
ATOM 891 O O . VAL A 1 115 ? -17.602 27.741 14.892 1.00 38.94 115 VAL A O 1
ATOM 894 N N . ALA A 1 116 ? -18.567 29.754 15.146 1.00 35.66 116 ALA A N 1
ATOM 895 C CA . ALA A 1 116 ? -19.491 29.360 16.201 1.00 35.66 116 ALA A CA 1
ATOM 896 C C . ALA A 1 116 ? -20.675 28.562 15.626 1.00 35.66 116 ALA A C 1
ATOM 898 O O . ALA A 1 116 ? -21.271 28.962 14.625 1.00 35.66 116 ALA A O 1
ATOM 899 N N . VAL A 1 117 ? -21.064 27.470 16.293 1.00 37.22 117 VAL A N 1
ATOM 900 C CA . VAL A 1 117 ? -22.264 26.678 15.964 1.00 37.22 117 VAL A CA 1
ATOM 901 C C . VAL A 1 117 ? -23.156 26.517 17.205 1.00 37.22 117 VAL A C 1
ATOM 903 O O . VAL A 1 117 ? -22.623 26.335 18.301 1.00 37.22 117 VAL A O 1
ATOM 906 N N . PRO A 1 118 ? -24.501 26.590 17.083 1.00 36.56 118 PRO A N 1
ATOM 907 C CA . PRO A 1 118 ? -25.392 26.620 18.237 1.00 36.56 118 PRO A CA 1
ATOM 908 C C . PRO A 1 118 ? -25.647 25.238 18.848 1.00 36.56 118 PRO A C 1
ATOM 910 O O . PRO A 1 118 ? -25.640 24.204 18.178 1.00 36.56 118 PRO A O 1
ATOM 913 N N . ALA A 1 119 ? -25.918 25.265 20.152 1.00 43.16 119 ALA A N 1
ATOM 914 C CA . ALA A 1 119 ? -25.976 24.125 21.050 1.00 43.16 119 ALA A CA 1
ATOM 915 C C . ALA A 1 119 ? -27.328 23.406 21.034 1.00 43.16 119 ALA A C 1
ATOM 917 O O . ALA A 1 119 ? -28.241 23.833 21.733 1.00 43.16 119 ALA A O 1
ATOM 918 N N . TRP A 1 120 ? -27.441 22.295 20.299 1.00 38.31 120 TRP A N 1
ATOM 919 C CA . TRP A 1 120 ? -28.242 21.133 20.716 1.00 38.31 120 TRP A CA 1
ATOM 920 C C . TRP A 1 120 ? -28.069 19.931 19.766 1.00 38.31 120 TRP A C 1
ATOM 922 O O . TRP A 1 120 ? -27.940 20.086 18.550 1.00 38.31 120 TRP A O 1
ATOM 932 N N . ARG A 1 121 ? -28.170 18.728 20.362 1.00 40.75 121 ARG A N 1
ATOM 933 C CA . ARG A 1 121 ? -28.036 17.359 19.810 1.00 40.75 121 ARG A CA 1
ATOM 934 C C . ARG A 1 121 ? -26.590 16.834 19.827 1.00 40.75 121 ARG A C 1
ATOM 936 O O . ARG A 1 121 ? -25.696 17.499 19.324 1.00 40.75 121 ARG A O 1
ATOM 943 N N . THR A 1 122 ? -26.369 15.661 20.431 1.00 51.50 122 THR A N 1
ATOM 944 C CA . THR A 1 122 ? -25.073 14.962 20.545 1.00 51.50 122 THR A CA 1
ATOM 945 C C . THR A 1 122 ? -24.489 14.695 19.160 1.00 51.50 122 THR A C 1
ATOM 947 O O . THR A 1 122 ? -24.734 13.666 18.539 1.00 51.50 122 THR A O 1
ATOM 950 N N . LYS A 1 123 ? -23.760 15.679 18.640 1.00 48.06 123 LYS A N 1
ATOM 951 C CA . LYS A 1 123 ? -23.007 15.601 17.398 1.00 48.06 123 LYS A CA 1
ATOM 952 C C . LYS A 1 123 ? -21.549 15.481 17.792 1.00 48.06 123 LYS A C 1
ATOM 954 O O . LYS A 1 123 ? -21.007 16.411 18.379 1.00 48.06 123 LYS A O 1
ATOM 959 N N . HIS A 1 124 ? -20.939 14.345 17.481 1.00 59.97 124 HIS A N 1
ATOM 960 C CA . HIS A 1 124 ? -19.488 14.264 17.485 1.00 59.97 124 HIS A CA 1
ATOM 961 C C . HIS A 1 124 ? -18.970 15.256 16.442 1.00 59.97 124 HIS A C 1
ATOM 963 O O . HIS A 1 124 ? -19.361 15.214 15.275 1.00 59.97 124 HIS A O 1
ATOM 969 N N . THR A 1 125 ? -18.155 16.201 16.887 1.00 76.62 125 THR A N 1
ATOM 970 C CA . THR A 1 125 ? -17.432 17.129 16.024 1.00 76.62 125 THR A CA 1
ATOM 971 C C . THR A 1 125 ? -16.263 16.407 15.355 1.00 76.62 125 THR A C 1
ATOM 973 O O . THR A 1 125 ? -15.842 15.331 15.784 1.00 76.62 125 THR A O 1
ATOM 976 N N . PHE A 1 126 ? -15.686 17.006 14.313 1.00 75.44 126 PHE A N 1
ATOM 977 C CA . PHE A 1 126 ? -14.428 16.509 13.750 1.00 75.44 126 PHE A CA 1
ATOM 978 C C . PHE A 1 126 ? -13.322 16.402 14.817 1.00 75.44 126 PHE A C 1
ATOM 980 O O . PHE A 1 126 ? -12.527 15.464 14.799 1.00 75.44 126 PHE A O 1
ATOM 987 N N . GLU A 1 127 ? -13.309 17.314 15.794 1.00 76.88 127 GLU A N 1
ATOM 988 C CA . GLU A 1 127 ? -12.390 17.266 16.931 1.00 76.88 127 GLU A CA 1
ATOM 989 C C . GLU A 1 127 ? -12.623 16.032 17.816 1.00 76.88 127 GLU A C 1
ATOM 991 O O . GLU A 1 127 ? -11.657 15.384 18.222 1.00 76.88 127 GLU A O 1
ATOM 996 N N . ASP A 1 128 ? -13.879 15.643 18.047 1.00 75.19 128 ASP A N 1
ATOM 997 C CA . ASP A 1 128 ? -14.212 14.416 18.778 1.00 75.19 128 ASP A CA 1
ATOM 998 C C . ASP A 1 128 ? -13.723 13.165 18.034 1.00 75.19 128 ASP A C 1
ATOM 1000 O O . ASP A 1 128 ? -13.152 12.264 18.653 1.00 75.19 128 ASP A O 1
ATOM 1004 N N . VAL A 1 129 ? -13.872 13.132 16.703 1.00 79.12 129 VAL A N 1
ATOM 1005 C CA . VAL A 1 129 ? -13.354 12.043 15.853 1.00 79.12 129 VAL A CA 1
ATOM 1006 C C . VAL A 1 129 ? -11.827 11.985 15.915 1.00 79.12 129 VAL A C 1
ATOM 1008 O O . VAL A 1 129 ? -11.258 10.911 16.104 1.00 79.12 129 VAL A O 1
ATOM 1011 N N . LEU A 1 130 ? -11.144 13.130 15.830 1.00 80.81 130 LEU A N 1
ATOM 1012 C CA . LEU A 1 130 ? -9.687 13.204 15.971 1.00 80.81 130 LEU A CA 1
ATOM 1013 C C . LEU A 1 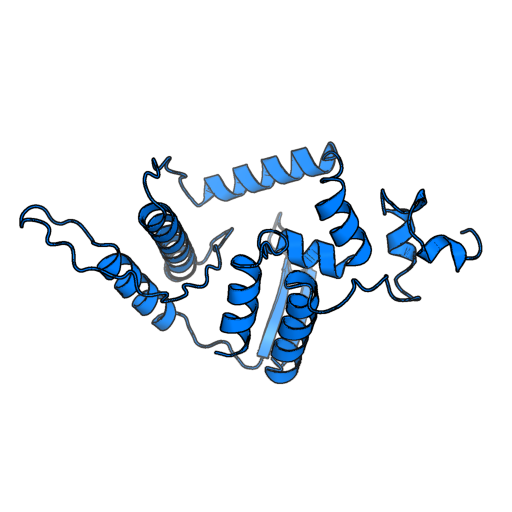130 ? -9.213 12.769 17.360 1.00 80.81 130 LEU A C 1
ATOM 1015 O O . LEU A 1 130 ? -8.181 12.106 17.483 1.00 80.81 130 LEU A O 1
ATOM 1019 N N . LYS A 1 131 ? -9.939 13.145 18.415 1.00 78.56 131 LYS A N 1
ATOM 1020 C CA . LYS A 1 131 ? -9.641 12.724 19.785 1.00 78.56 131 LYS A CA 1
ATOM 1021 C C . LYS A 1 131 ? -9.775 11.213 19.916 1.00 78.56 131 LYS A C 1
ATOM 1023 O O . LYS A 1 131 ? -8.869 10.583 20.457 1.00 78.56 131 LYS A O 1
ATOM 1028 N N . TYR A 1 132 ? -10.851 10.638 19.384 1.00 74.50 132 TYR A N 1
ATOM 1029 C CA . TYR A 1 132 ? -11.054 9.195 19.393 1.00 74.50 132 TYR A CA 1
ATOM 1030 C C . TYR A 1 132 ? -9.961 8.480 18.596 1.00 74.50 132 TYR A C 1
ATOM 1032 O O . TYR A 1 132 ? -9.311 7.593 19.135 1.00 74.50 132 TYR A O 1
ATOM 1040 N N . PHE A 1 133 ? -9.660 8.938 17.378 1.00 79.75 133 PHE A N 1
ATOM 1041 C CA . PHE A 1 133 ? -8.561 8.417 16.560 1.00 79.75 133 PHE A CA 1
ATOM 1042 C C . PHE A 1 133 ? -7.236 8.409 17.328 1.00 79.75 133 PHE A C 1
ATOM 1044 O O . PHE A 1 133 ? -6.550 7.391 17.375 1.00 79.75 133 PHE A O 1
ATOM 1051 N N . LYS A 1 134 ? -6.886 9.525 17.984 1.00 80.00 134 LYS A N 1
ATOM 1052 C CA . LYS A 1 134 ? -5.680 9.599 18.819 1.00 80.00 134 LYS A CA 1
ATOM 1053 C C . LYS A 1 134 ? -5.721 8.555 19.926 1.00 80.00 134 LYS A C 1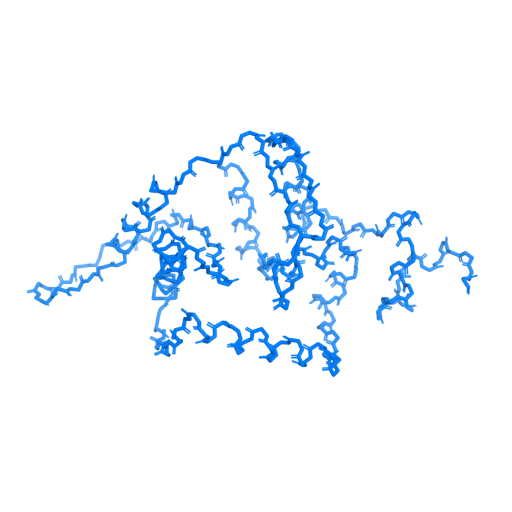
ATOM 1055 O O . LYS A 1 134 ? -4.726 7.865 20.104 1.00 80.00 134 LYS A O 1
ATOM 1060 N N . VAL A 1 135 ? -6.826 8.429 20.660 1.00 77.88 135 VAL A N 1
ATOM 1061 C CA . VAL A 1 135 ? -6.961 7.424 21.726 1.00 77.88 135 VAL A CA 1
ATOM 1062 C C . VAL A 1 135 ? -6.783 6.013 21.165 1.00 77.88 135 VAL A C 1
ATOM 1064 O O . VAL A 1 135 ? -5.944 5.282 21.680 1.00 77.88 135 VAL A O 1
ATOM 1067 N N . THR A 1 136 ? -7.462 5.667 20.071 1.00 76.88 136 THR A N 1
ATOM 1068 C CA . THR A 1 136 ? -7.333 4.368 19.392 1.00 76.88 136 THR A CA 1
ATOM 1069 C C . THR A 1 136 ? -5.891 4.076 18.970 1.00 76.88 136 THR A C 1
ATOM 1071 O O . THR A 1 136 ? -5.384 2.981 19.195 1.00 76.88 136 THR A O 1
ATOM 1074 N N . CYS A 1 137 ? -5.170 5.061 18.430 1.00 75.94 137 CYS A N 1
ATOM 1075 C CA . CYS A 1 137 ? -3.752 4.897 18.103 1.00 75.94 137 CYS A CA 1
ATOM 1076 C C . CYS A 1 137 ? -2.888 4.589 19.337 1.00 75.94 137 CYS A C 1
ATOM 1078 O O . CYS A 1 137 ? -1.907 3.862 19.223 1.00 75.94 137 CYS A O 1
ATOM 1080 N N . HIS A 1 138 ? -3.235 5.125 20.512 1.00 79.50 138 HIS A N 1
ATOM 1081 C CA . HIS A 1 138 ? -2.509 4.853 21.757 1.00 79.50 138 HIS A CA 1
ATOM 1082 C C . HIS A 1 138 ? -2.905 3.522 22.413 1.00 79.50 138 HIS A C 1
ATOM 1084 O O . HIS A 1 138 ? -2.149 3.033 23.249 1.00 79.50 138 HIS A O 1
ATOM 1090 N N . THR A 1 139 ? -4.054 2.931 22.061 1.00 77.50 139 THR A N 1
ATOM 1091 C CA . THR A 1 139 ? -4.445 1.593 22.542 1.00 77.50 139 THR A CA 1
ATOM 1092 C C . THR A 1 139 ? -3.807 0.463 21.739 1.00 77.50 139 THR A C 1
ATOM 1094 O O . THR A 1 139 ? -3.853 -0.686 22.174 1.00 77.50 139 THR A O 1
ATOM 1097 N N . LEU A 1 140 ? -3.214 0.763 20.580 1.00 78.25 140 LEU A N 1
ATOM 1098 C CA . LEU A 1 140 ? -2.471 -0.221 19.802 1.00 78.25 140 LEU A CA 1
ATOM 1099 C C . LEU A 1 140 ? -1.231 -0.694 20.580 1.00 78.25 140 LEU A C 1
ATOM 1101 O O . LEU A 1 140 ? -0.505 0.133 21.146 1.00 78.25 140 LEU A O 1
ATOM 1105 N N . PRO A 1 141 ? -0.950 -2.009 20.603 1.00 76.81 141 PRO A N 1
ATOM 1106 C CA . PRO A 1 141 ? 0.247 -2.521 21.248 1.00 76.81 141 PRO A CA 1
ATOM 1107 C C . PRO A 1 141 ? 1.494 -1.949 20.570 1.00 76.81 141 PRO A C 1
ATOM 1109 O O . PRO A 1 141 ? 1.534 -1.733 19.356 1.00 76.81 141 PRO A O 1
ATOM 1112 N N . ARG A 1 142 ? 2.548 -1.720 21.359 1.00 76.50 142 ARG A N 1
ATOM 1113 C CA . ARG A 1 142 ? 3.849 -1.364 20.790 1.00 76.50 142 ARG A CA 1
ATOM 1114 C C . ARG A 1 142 ? 4.321 -2.489 19.875 1.00 76.50 142 ARG A C 1
ATOM 1116 O O . ARG A 1 142 ? 4.276 -3.656 20.261 1.00 76.50 142 ARG A O 1
ATOM 1123 N N . SER A 1 143 ? 4.812 -2.119 18.693 1.00 74.00 143 SER A N 1
ATOM 1124 C CA . SER A 1 143 ? 5.507 -3.063 17.819 1.00 74.00 143 SER A CA 1
ATOM 1125 C C . SER A 1 143 ? 6.669 -3.693 18.578 1.00 74.00 143 SER A C 1
ATOM 1127 O O . SER A 1 143 ? 7.416 -2.996 19.268 1.00 74.00 143 SER A O 1
ATOM 1129 N N . GLN A 1 144 ? 6.815 -5.005 18.436 1.00 80.50 144 GLN A N 1
ATOM 1130 C CA . GLN A 1 144 ? 7.971 -5.724 18.955 1.00 80.50 144 GLN A CA 1
ATOM 1131 C C . GLN A 1 144 ? 9.202 -5.430 18.088 1.00 80.50 144 GLN A C 1
ATOM 1133 O O . GLN A 1 144 ? 9.079 -5.052 16.920 1.00 80.50 144 GLN A O 1
ATOM 1138 N N . GLU A 1 145 ? 10.391 -5.613 18.665 1.00 86.62 145 GLU A N 1
ATOM 1139 C CA . GLU A 1 145 ? 11.655 -5.531 17.924 1.00 86.62 145 GLU A CA 1
ATOM 1140 C C . GLU A 1 145 ? 11.891 -6.761 17.046 1.00 86.62 145 GLU A C 1
ATOM 1142 O O . GLU A 1 145 ? 12.653 -6.682 16.094 1.00 86.62 145 GLU A O 1
ATOM 1147 N N . GLN A 1 146 ? 11.241 -7.891 17.329 1.00 91.62 146 GLN A N 1
ATOM 1148 C CA . GLN A 1 146 ? 11.204 -9.036 16.425 1.00 91.62 146 GLN A CA 1
ATOM 1149 C C . GLN A 1 146 ? 9.855 -9.092 15.724 1.00 91.62 146 GLN A C 1
ATOM 1151 O O . GLN A 1 146 ? 8.805 -9.101 16.363 1.00 91.62 146 GLN A O 1
ATOM 1156 N N . LEU A 1 147 ? 9.903 -9.141 14.401 1.00 91.00 147 LEU A N 1
ATOM 1157 C CA . LEU A 1 147 ? 8.751 -9.275 13.533 1.00 91.00 147 LEU A CA 1
ATOM 1158 C C . LEU A 1 147 ? 8.665 -10.711 13.019 1.00 91.00 147 LEU A C 1
ATOM 1160 O O . LEU A 1 147 ? 9.679 -11.379 12.791 1.00 91.00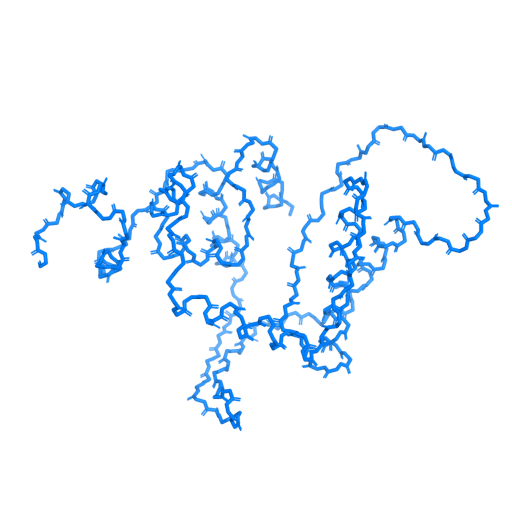 147 LEU A O 1
ATOM 1164 N N . LEU A 1 148 ? 7.427 -11.166 12.855 1.00 90.31 148 LEU A N 1
ATOM 1165 C CA . LEU A 1 148 ? 7.080 -12.486 12.359 1.00 90.31 148 LEU A CA 1
ATOM 1166 C C . LEU A 1 148 ? 6.293 -12.332 11.063 1.00 90.31 148 LEU A C 1
ATOM 1168 O O . LEU A 1 148 ? 5.237 -11.700 11.055 1.00 90.31 148 LEU A O 1
ATOM 1172 N N . LEU A 1 149 ? 6.786 -12.933 9.988 1.00 92.12 149 LEU A N 1
ATOM 1173 C CA . LEU A 1 149 ? 6.042 -13.095 8.748 1.00 92.12 149 LEU A CA 1
ATOM 1174 C C . LEU A 1 149 ? 5.656 -14.564 8.613 1.00 92.12 149 LEU A C 1
ATOM 1176 O O . LEU A 1 149 ? 6.527 -15.421 8.489 1.00 92.12 149 LEU A O 1
ATOM 1180 N N . ARG A 1 150 ? 4.352 -14.838 8.656 1.00 94.69 150 ARG A N 1
ATOM 1181 C CA . ARG A 1 150 ? 3.790 -16.184 8.546 1.00 94.69 150 ARG A CA 1
ATOM 1182 C C . ARG A 1 150 ? 2.960 -16.276 7.273 1.00 94.69 150 ARG A C 1
ATOM 1184 O O . ARG A 1 150 ? 2.044 -15.480 7.078 1.00 94.69 150 ARG A O 1
ATOM 1191 N N . TYR A 1 151 ? 3.303 -17.220 6.411 1.00 93.31 151 TYR A N 1
ATOM 1192 C CA . TYR A 1 151 ? 2.527 -17.563 5.230 1.00 93.31 151 TYR A CA 1
ATOM 1193 C C . TYR A 1 151 ? 1.641 -18.754 5.566 1.00 93.31 151 TYR A C 1
ATOM 1195 O O . TYR A 1 151 ? 2.135 -19.817 5.937 1.00 93.31 151 TYR A O 1
ATOM 1203 N N . GLU A 1 152 ? 0.335 -18.572 5.435 1.00 93.81 152 GLU A N 1
ATOM 1204 C CA . GLU A 1 152 ? -0.667 -19.607 5.677 1.00 93.81 152 GLU A CA 1
ATOM 1205 C C . GLU A 1 152 ? -1.483 -19.827 4.413 1.00 93.81 152 GLU A C 1
ATOM 1207 O O . GLU A 1 152 ? -1.820 -18.872 3.705 1.00 93.81 152 GLU A O 1
ATOM 1212 N N . LEU A 1 153 ? -1.818 -21.083 4.136 1.00 91.06 153 LEU A N 1
ATOM 1213 C CA . LEU A 1 153 ? -2.744 -21.406 3.067 1.00 91.06 153 LEU A CA 1
ATOM 1214 C C . LEU A 1 153 ? -4.143 -20.915 3.450 1.00 91.06 153 LEU A C 1
ATOM 1216 O O . LEU A 1 153 ? -4.650 -21.219 4.525 1.00 91.06 153 LEU A O 1
ATOM 1220 N N . GLN A 1 154 ? -4.790 -20.163 2.559 1.00 84.31 154 GLN A N 1
ATOM 1221 C CA . GLN A 1 154 ? -6.097 -19.565 2.850 1.00 84.31 154 GLN A CA 1
ATOM 1222 C C . GLN A 1 154 ? -7.215 -20.606 3.057 1.00 84.31 154 GLN A C 1
ATOM 1224 O O . GLN A 1 154 ? -8.198 -20.302 3.723 1.00 84.31 154 GLN A O 1
ATOM 1229 N N . GLU A 1 155 ? -7.097 -21.794 2.460 1.00 90.44 155 GLU A N 1
ATOM 1230 C CA . GLU A 1 155 ? -8.139 -22.829 2.487 1.00 90.44 155 GLU A CA 1
ATOM 1231 C C . GLU A 1 155 ? -8.307 -23.471 3.869 1.00 90.44 155 GLU A C 1
ATOM 1233 O O . GLU A 1 155 ? -9.431 -23.623 4.340 1.00 90.44 155 GLU A O 1
ATOM 1238 N N . ASP A 1 156 ? -7.201 -23.826 4.522 1.00 93.50 156 ASP A N 1
ATOM 1239 C CA . ASP A 1 156 ? -7.194 -24.616 5.757 1.00 93.50 156 ASP A CA 1
ATOM 1240 C C . ASP A 1 156 ? -6.336 -24.004 6.876 1.00 93.50 156 ASP A C 1
ATOM 1242 O O . ASP A 1 156 ? -6.195 -24.602 7.943 1.00 93.50 156 ASP A O 1
ATOM 1246 N N . HIS A 1 157 ? -5.765 -22.816 6.648 1.00 88.94 157 HIS A N 1
ATOM 1247 C CA . HIS A 1 157 ? -4.827 -22.144 7.551 1.00 88.94 157 HIS A CA 1
ATOM 1248 C C . HIS A 1 157 ? -3.565 -22.963 7.860 1.00 88.94 157 HIS A C 1
ATOM 1250 O O . HIS A 1 157 ? -2.879 -22.715 8.857 1.00 88.94 157 HIS A O 1
ATOM 1256 N N . SER A 1 158 ? -3.228 -23.941 7.011 1.00 95.12 158 SER A N 1
ATOM 1257 C CA . SER A 1 158 ? -1.984 -24.688 7.148 1.00 95.12 158 SER A CA 1
ATOM 1258 C C . SER A 1 158 ? -0.786 -23.758 6.975 1.00 95.12 158 SER A C 1
ATOM 1260 O O . SER A 1 158 ? -0.756 -22.870 6.118 1.00 95.12 158 SER A O 1
ATOM 1262 N N . LEU A 1 159 ? 0.213 -23.944 7.835 1.00 96.56 159 LEU A N 1
ATOM 1263 C CA . LEU A 1 159 ? 1.442 -23.168 7.790 1.00 96.56 159 LEU A CA 1
ATOM 1264 C C . LEU A 1 159 ? 2.253 -23.571 6.557 1.00 96.56 159 LEU A C 1
ATOM 1266 O O . LEU A 1 159 ? 2.685 -24.717 6.449 1.00 96.56 159 LEU A O 1
ATOM 1270 N N . LEU A 1 160 ? 2.491 -22.613 5.666 1.00 96.06 160 LEU A N 1
ATOM 1271 C CA . LEU A 1 160 ? 3.385 -22.779 4.524 1.00 96.06 160 LEU A CA 1
ATOM 1272 C C . LEU A 1 160 ? 4.817 -22.442 4.926 1.00 96.06 160 LEU A C 1
ATOM 1274 O O . LEU A 1 160 ? 5.726 -23.238 4.707 1.00 96.06 160 LEU A O 1
ATOM 1278 N N . GLU A 1 161 ? 5.019 -21.267 5.529 1.00 96.94 161 GLU A N 1
ATOM 1279 C CA . GLU A 1 161 ? 6.354 -20.807 5.903 1.00 96.94 161 GLU A CA 1
ATOM 1280 C C . GLU A 1 161 ? 6.332 -19.729 6.991 1.00 96.94 161 GLU A C 1
ATOM 1282 O O . GLU A 1 161 ? 5.354 -18.996 7.154 1.00 96.94 161 GLU A O 1
ATOM 1287 N N . GLU A 1 162 ? 7.434 -19.616 7.733 1.00 97.50 162 GLU A N 1
ATOM 1288 C CA . GLU A 1 162 ? 7.607 -18.647 8.810 1.00 97.50 162 GLU A CA 1
ATOM 1289 C C . GLU A 1 162 ? 8.998 -18.000 8.753 1.00 97.50 162 GLU A C 1
ATOM 1291 O O . GLU A 1 162 ? 10.017 -18.686 8.715 1.00 97.50 162 GLU A O 1
ATOM 1296 N N . TYR A 1 163 ? 9.039 -16.669 8.815 1.00 95.94 163 TYR A N 1
ATOM 1297 C CA . TYR A 1 163 ? 10.265 -15.878 8.847 1.00 95.94 163 TYR A CA 1
ATOM 1298 C C . TYR A 1 163 ? 10.284 -14.965 10.067 1.00 95.94 163 TYR A C 1
ATOM 1300 O O . TYR A 1 163 ? 9.334 -14.224 10.327 1.00 95.94 163 TYR A O 1
ATOM 1308 N N . ARG A 1 164 ? 11.406 -14.974 10.788 1.00 95.44 164 ARG A N 1
ATOM 1309 C CA . ARG A 1 164 ? 11.662 -14.097 11.935 1.00 95.44 164 ARG A CA 1
ATOM 1310 C C . ARG A 1 164 ? 12.785 -13.140 11.598 1.00 95.44 164 ARG A C 1
ATOM 1312 O O . ARG A 1 164 ? 13.850 -13.568 11.164 1.00 95.44 164 ARG A O 1
ATOM 1319 N N . PHE A 1 165 ? 12.558 -11.854 11.819 1.00 93.69 165 PHE A N 1
ATOM 1320 C CA . PHE A 1 165 ? 13.555 -10.822 11.557 1.00 93.69 165 PHE A CA 1
ATOM 1321 C C . PHE A 1 165 ? 13.443 -9.689 12.569 1.00 93.69 165 PHE A C 1
ATOM 1323 O O . PHE A 1 165 ? 12.386 -9.444 13.147 1.00 93.69 165 PHE A O 1
ATOM 1330 N N . THR A 1 166 ? 14.554 -9.005 12.816 1.00 93.88 166 THR A N 1
ATOM 1331 C CA . THR A 1 166 ? 14.587 -7.845 13.706 1.00 93.88 166 THR A CA 1
ATOM 1332 C C . THR A 1 166 ? 14.133 -6.593 12.965 1.00 93.88 166 THR A C 1
ATOM 1334 O O . THR A 1 166 ? 14.573 -6.334 11.846 1.00 93.88 166 THR A O 1
ATOM 1337 N N . TYR A 1 167 ? 13.281 -5.795 13.598 1.00 89.44 167 TYR A N 1
ATOM 1338 C CA . TYR A 1 167 ? 12.891 -4.480 13.126 1.00 89.44 167 TYR A CA 1
ATOM 1339 C C . TYR A 1 167 ? 14.083 -3.522 13.198 1.00 89.44 167 TYR A C 1
ATOM 1341 O O . TYR A 1 167 ? 14.529 -3.136 14.277 1.00 89.44 167 TYR A O 1
ATOM 1349 N N . ASP A 1 168 ? 14.573 -3.105 12.035 1.00 89.75 168 ASP A N 1
ATOM 1350 C CA . ASP A 1 168 ? 15.564 -2.042 11.919 1.00 89.75 168 ASP A CA 1
ATOM 1351 C C . ASP A 1 168 ? 14.860 -0.721 11.586 1.00 89.75 168 ASP A C 1
ATOM 1353 O O . ASP A 1 168 ? 14.443 -0.463 10.453 1.00 89.75 168 ASP A O 1
ATOM 1357 N N . ALA A 1 169 ? 14.731 0.136 12.600 1.00 87.62 169 ALA A N 1
ATOM 1358 C CA . ALA A 1 169 ? 14.088 1.437 12.464 1.00 87.62 169 ALA A CA 1
ATOM 1359 C C . ALA A 1 169 ? 14.835 2.386 11.514 1.00 87.62 169 ALA A C 1
ATOM 1361 O O . ALA A 1 169 ? 14.201 3.257 10.915 1.00 87.62 169 ALA A O 1
ATOM 1362 N N . ARG A 1 170 ? 16.166 2.262 11.399 1.00 91.75 170 ARG A N 1
ATOM 1363 C CA . ARG A 1 170 ? 16.974 3.106 10.506 1.00 91.75 170 ARG A CA 1
ATOM 1364 C C . ARG A 1 170 ? 16.757 2.664 9.074 1.00 91.75 170 ARG A C 1
ATOM 1366 O O . ARG A 1 170 ? 16.304 3.474 8.276 1.00 91.75 170 ARG A O 1
ATOM 1373 N N . TRP A 1 171 ? 16.947 1.373 8.807 1.00 91.81 171 TRP A N 1
ATOM 1374 C CA . TRP A 1 171 ? 16.681 0.792 7.497 1.00 91.81 171 TRP A CA 1
ATOM 1375 C C . TRP A 1 171 ? 15.257 1.105 7.034 1.00 91.81 171 TRP A C 1
ATOM 1377 O O . TRP A 1 171 ? 15.074 1.640 5.945 1.00 91.81 171 TRP A O 1
ATOM 1387 N N . PHE A 1 172 ? 14.247 0.877 7.882 1.00 86.38 172 PHE A N 1
ATOM 1388 C CA . PHE A 1 172 ? 12.857 1.175 7.535 1.00 86.38 172 PHE A CA 1
ATOM 1389 C C . PHE A 1 172 ? 12.666 2.651 7.175 1.00 86.38 172 PHE A C 1
ATOM 1391 O O . PHE A 1 172 ? 12.038 2.976 6.168 1.00 86.38 172 PHE A O 1
ATOM 1398 N N . LYS A 1 173 ? 13.227 3.562 7.977 1.00 85.75 173 LYS A N 1
ATOM 1399 C CA . LYS A 1 173 ? 13.150 5.000 7.714 1.00 85.75 173 LYS A CA 1
ATOM 1400 C C . LYS A 1 173 ? 13.806 5.362 6.381 1.00 85.75 173 LYS A C 1
ATOM 1402 O O . LYS A 1 173 ? 13.204 6.119 5.622 1.00 85.75 173 LYS A O 1
ATOM 1407 N N . ASP A 1 174 ? 14.979 4.808 6.100 1.00 88.81 174 ASP A N 1
ATOM 1408 C CA . ASP A 1 174 ? 15.727 5.054 4.869 1.00 88.81 174 ASP A CA 1
ATOM 1409 C C . ASP A 1 174 ? 14.945 4.543 3.649 1.00 88.81 174 ASP A C 1
ATOM 1411 O O . ASP A 1 174 ? 14.777 5.282 2.680 1.00 88.81 174 ASP A O 1
ATOM 1415 N N . GLN A 1 175 ? 14.345 3.348 3.734 1.00 86.25 175 GLN A N 1
ATOM 1416 C CA . GLN A 1 175 ? 13.470 2.805 2.685 1.00 86.25 175 GLN A CA 1
ATOM 1417 C C . GLN A 1 175 ? 12.252 3.702 2.424 1.00 86.25 175 GLN A C 1
ATOM 1419 O O . GLN A 1 175 ? 11.914 3.998 1.277 1.00 86.25 175 GLN A O 1
ATOM 1424 N N . ILE A 1 176 ? 11.594 4.193 3.481 1.00 83.25 176 ILE A N 1
ATOM 1425 C CA . ILE A 1 176 ? 10.471 5.127 3.332 1.00 83.25 176 ILE A CA 1
ATOM 1426 C C . ILE A 1 176 ? 10.931 6.441 2.690 1.00 83.25 176 ILE A C 1
ATOM 1428 O O . ILE A 1 176 ? 10.237 6.956 1.815 1.00 83.25 176 ILE A O 1
ATOM 1432 N N . GLN A 1 177 ? 12.079 6.989 3.096 1.00 84.62 177 GLN A N 1
ATOM 1433 C CA . GLN A 1 177 ? 12.632 8.215 2.509 1.00 84.62 177 GLN A CA 1
ATOM 1434 C C . GLN A 1 177 ? 12.959 8.037 1.026 1.00 84.62 177 GLN A C 1
ATOM 1436 O O . GLN A 1 177 ? 12.626 8.900 0.214 1.00 84.62 177 GLN A O 1
ATOM 1441 N N . GLU A 1 178 ? 13.559 6.909 0.662 1.00 84.44 178 GLU A N 1
ATOM 1442 C CA . GLU A 1 178 ? 13.903 6.578 -0.714 1.00 84.44 178 GLU A CA 1
ATOM 1443 C C . GLU A 1 178 ? 12.660 6.466 -1.603 1.00 84.44 178 GLU A C 1
ATOM 1445 O O . GLU A 1 178 ? 12.618 7.061 -2.685 1.00 84.44 178 GLU A O 1
ATOM 1450 N N . VAL A 1 179 ? 11.617 5.781 -1.132 1.00 83.00 179 VAL A N 1
ATOM 1451 C CA . VAL A 1 179 ? 10.334 5.691 -1.837 1.00 83.00 179 VAL A CA 1
ATOM 1452 C C . VAL A 1 179 ? 9.696 7.073 -1.956 1.00 83.00 179 VAL A C 1
ATOM 1454 O O . VAL A 1 179 ? 9.301 7.480 -3.047 1.00 83.00 179 VAL A O 1
ATOM 1457 N N . LEU A 1 180 ? 9.616 7.832 -0.861 1.00 81.81 180 LEU A N 1
ATOM 1458 C CA . LEU A 1 180 ? 9.014 9.164 -0.880 1.00 81.81 180 LEU A CA 1
ATOM 1459 C C . LEU A 1 180 ? 9.742 10.103 -1.834 1.00 81.81 180 LEU A C 1
ATOM 1461 O O . LEU A 1 180 ? 9.074 10.788 -2.592 1.00 81.81 180 LEU A O 1
ATOM 1465 N N . SER A 1 181 ? 11.075 10.093 -1.867 1.00 85.06 181 SER A N 1
ATOM 1466 C CA . SER A 1 181 ? 11.848 10.955 -2.770 1.00 85.06 181 SER A CA 1
ATOM 1467 C C . SER A 1 181 ? 11.442 10.802 -4.247 1.00 85.06 181 SER A C 1
ATOM 1469 O O . SER A 1 181 ? 11.436 11.779 -4.994 1.00 85.06 181 SER A O 1
ATOM 1471 N N . PHE A 1 182 ? 11.014 9.605 -4.660 1.00 83.81 182 PHE A N 1
ATOM 1472 C CA . PHE A 1 182 ? 10.402 9.379 -5.969 1.00 83.81 182 PHE A CA 1
ATOM 1473 C C . PHE A 1 182 ? 8.991 9.975 -6.069 1.00 83.81 182 PHE A C 1
ATOM 1475 O O . PHE A 1 182 ? 8.693 10.716 -7.004 1.00 83.81 182 PHE A O 1
ATOM 1482 N N . TRP A 1 183 ? 8.112 9.682 -5.106 1.00 81.06 183 TRP A N 1
ATOM 1483 C CA . TRP A 1 183 ? 6.718 10.150 -5.134 1.00 81.06 183 TRP A CA 1
ATOM 1484 C C . TRP A 1 183 ? 6.584 11.669 -5.068 1.00 81.06 183 TRP A C 1
ATOM 1486 O O . TRP A 1 183 ? 5.686 12.225 -5.696 1.00 81.06 183 TRP A O 1
ATOM 1496 N N . ILE A 1 184 ? 7.487 12.330 -4.344 1.00 79.50 184 ILE A N 1
ATOM 1497 C CA . ILE A 1 184 ? 7.540 13.788 -4.230 1.00 79.50 184 ILE A CA 1
ATOM 1498 C C . ILE A 1 184 ? 8.240 14.448 -5.427 1.00 79.50 184 ILE A C 1
ATOM 1500 O O . ILE A 1 184 ? 8.273 15.671 -5.509 1.00 79.50 184 ILE A O 1
ATOM 1504 N N . GLY A 1 185 ? 8.815 13.654 -6.338 1.00 83.56 185 GLY A N 1
ATOM 1505 C CA . GLY A 1 185 ? 9.532 14.143 -7.514 1.00 83.56 185 GLY A CA 1
ATOM 1506 C C . GLY A 1 185 ? 10.896 14.767 -7.208 1.00 83.56 185 GLY A C 1
ATOM 1507 O O . GLY A 1 185 ? 11.437 15.475 -8.049 1.00 83.56 185 GLY A O 1
ATOM 1508 N N . SER A 1 186 ? 11.480 14.525 -6.029 1.00 85.69 186 SER A N 1
ATOM 1509 C CA . SER A 1 186 ? 12.809 15.059 -5.692 1.00 85.69 186 SER A CA 1
ATOM 1510 C C . SER A 1 186 ? 13.951 14.289 -6.361 1.00 85.69 186 SER A C 1
ATOM 1512 O O . SER A 1 186 ? 15.109 14.678 -6.230 1.00 85.69 186 SER A O 1
ATOM 1514 N N . ARG A 1 187 ? 13.649 13.169 -7.025 1.00 89.88 187 ARG A N 1
ATOM 1515 C CA . ARG A 1 187 ? 14.581 12.410 -7.861 1.00 89.88 187 ARG A CA 1
ATOM 1516 C C . ARG A 1 187 ? 13.862 11.754 -9.035 1.00 89.88 187 ARG A C 1
ATOM 1518 O O . ARG A 1 187 ? 12.670 11.464 -8.958 1.00 89.88 187 ARG A O 1
ATOM 1525 N N . GLU A 1 188 ? 14.636 11.437 -10.064 1.00 89.75 188 GLU A N 1
ATOM 1526 C CA . GLU A 1 188 ? 14.190 10.635 -11.203 1.00 89.75 188 GLU A CA 1
ATOM 1527 C C . GLU A 1 188 ? 13.841 9.187 -10.788 1.00 89.75 188 GLU A C 1
ATOM 1529 O O . GLU A 1 188 ? 14.412 8.659 -9.816 1.00 89.75 188 GLU A O 1
ATOM 1534 N N . PRO A 1 189 ? 12.920 8.520 -11.514 1.00 91.00 189 PRO A N 1
ATOM 1535 C CA . PRO A 1 189 ? 12.655 7.098 -11.339 1.00 91.00 189 PRO A CA 1
ATOM 1536 C C . PRO A 1 189 ? 13.892 6.255 -11.618 1.00 91.00 189 PRO A C 1
ATOM 1538 O O . PRO A 1 189 ? 14.614 6.453 -12.598 1.00 91.00 189 PRO A O 1
ATOM 1541 N N . LYS A 1 190 ? 14.064 5.218 -10.810 1.00 92.69 190 LYS A N 1
ATOM 1542 C CA . LYS A 1 190 ? 15.014 4.149 -11.077 1.00 92.69 190 LYS A CA 1
ATOM 1543 C C . LYS A 1 190 ? 14.433 3.163 -12.082 1.00 92.69 190 LYS A C 1
ATOM 1545 O O . LYS A 1 190 ? 13.227 2.906 -12.149 1.00 92.69 190 LYS A O 1
ATOM 1550 N N . PHE A 1 191 ? 15.330 2.579 -12.859 1.00 92.81 191 PHE A N 1
ATOM 1551 C CA . PHE A 1 191 ? 15.024 1.371 -13.604 1.00 92.81 191 PHE A CA 1
ATOM 1552 C C . PHE A 1 191 ? 15.243 0.147 -12.707 1.00 92.81 191 PHE A C 1
ATOM 1554 O O . PHE A 1 191 ? 15.852 0.256 -11.643 1.00 92.81 191 PHE A O 1
ATOM 1561 N N . VAL A 1 192 ? 14.755 -1.014 -13.142 1.00 92.25 192 VAL A N 1
ATOM 1562 C CA . VAL A 1 192 ? 15.009 -2.281 -12.441 1.00 92.25 192 VAL A CA 1
ATOM 1563 C C . VAL A 1 192 ? 16.511 -2.571 -12.361 1.00 92.25 192 VAL A C 1
ATOM 1565 O O . VAL A 1 192 ? 17.266 -2.227 -13.272 1.00 92.25 192 VAL A O 1
ATOM 1568 N N . ALA A 1 193 ? 16.956 -3.209 -11.281 1.00 90.81 193 ALA A N 1
ATOM 1569 C CA . ALA A 1 193 ? 18.335 -3.680 -11.189 1.00 90.81 193 ALA A CA 1
ATOM 1570 C C . ALA A 1 193 ? 18.618 -4.759 -12.257 1.00 90.81 193 ALA A C 1
ATOM 1572 O O . ALA A 1 193 ? 17.695 -5.293 -12.880 1.00 90.81 193 ALA A O 1
ATOM 1573 N N . GLU A 1 194 ? 19.890 -5.071 -12.511 1.00 88.50 194 GLU A N 1
ATOM 1574 C CA . GLU A 1 194 ? 20.277 -6.002 -13.579 1.00 88.50 194 GLU A CA 1
ATOM 1575 C C . GLU A 1 194 ? 19.700 -7.408 -13.361 1.00 88.50 194 GLU A C 1
ATOM 1577 O O . GLU A 1 194 ? 19.122 -8.003 -14.270 1.00 88.50 194 GLU A O 1
ATOM 1582 N N . GLU A 1 195 ? 19.757 -7.876 -12.123 1.00 91.00 195 GLU A N 1
ATOM 1583 C CA . GLU A 1 195 ? 19.196 -9.125 -11.625 1.00 91.00 195 GLU A CA 1
ATOM 1584 C C . GLU A 1 195 ? 17.660 -9.178 -11.689 1.00 91.00 195 GLU A C 1
ATOM 1586 O O . GLU A 1 195 ? 17.068 -10.257 -11.722 1.00 91.00 195 GLU A O 1
ATOM 1591 N N . GLU A 1 196 ? 16.995 -8.023 -11.771 1.00 92.00 196 GLU A N 1
ATOM 1592 C CA . GLU A 1 196 ? 15.538 -7.907 -11.844 1.00 92.00 196 GLU A CA 1
ATOM 1593 C C . GLU A 1 196 ? 15.026 -7.591 -13.256 1.00 92.00 196 GLU A C 1
ATOM 1595 O O . GLU A 1 196 ? 13.828 -7.370 -13.456 1.00 92.00 196 GLU A O 1
ATOM 1600 N N . ARG A 1 197 ? 15.900 -7.608 -14.273 1.00 90.31 197 ARG A N 1
ATOM 1601 C CA . ARG A 1 197 ? 15.525 -7.321 -15.671 1.00 90.31 197 ARG A CA 1
ATOM 1602 C C . ARG A 1 197 ? 14.434 -8.240 -16.213 1.00 90.31 197 ARG A C 1
ATOM 1604 O O . ARG A 1 197 ? 13.696 -7.831 -17.105 1.00 90.31 197 ARG A O 1
ATOM 1611 N N . TRP A 1 198 ? 14.260 -9.432 -15.644 1.00 90.38 198 TRP A N 1
ATOM 1612 C CA . TRP A 1 198 ? 13.156 -10.340 -15.975 1.00 90.38 198 TRP A CA 1
ATOM 1613 C C . TRP A 1 198 ? 11.769 -9.693 -15.788 1.00 90.38 198 TRP A C 1
ATOM 1615 O O . TRP A 1 198 ? 10.827 -10.045 -16.500 1.00 90.38 198 TRP A O 1
ATOM 1625 N N . LYS A 1 199 ? 11.631 -8.692 -14.903 1.00 92.38 199 LYS A N 1
ATOM 1626 C CA . LYS A 1 199 ? 10.393 -7.912 -14.732 1.00 92.38 199 LYS A CA 1
ATOM 1627 C C . LYS A 1 199 ? 9.988 -7.174 -16.014 1.00 92.38 199 LYS A C 1
ATOM 1629 O O . LYS A 1 199 ? 8.796 -6.972 -16.262 1.00 92.38 199 LYS A O 1
ATOM 1634 N N . CYS A 1 200 ? 10.952 -6.803 -16.862 1.00 91.38 200 CYS A N 1
ATOM 1635 C CA . CYS A 1 200 ? 10.699 -6.124 -18.134 1.00 91.38 200 CYS A CA 1
ATOM 1636 C C . CYS A 1 200 ? 9.910 -6.994 -19.120 1.00 91.38 200 CYS A C 1
ATOM 1638 O O . CYS A 1 200 ? 9.130 -6.447 -19.896 1.00 91.38 200 CYS A O 1
ATOM 1640 N N . CYS A 1 201 ? 10.013 -8.326 -19.035 1.00 88.94 201 CYS A N 1
ATOM 1641 C CA . CYS A 1 201 ? 9.239 -9.258 -19.866 1.00 88.94 201 CYS A CA 1
ATOM 1642 C C . CYS A 1 201 ? 7.721 -9.153 -19.635 1.00 88.94 201 CYS A C 1
ATOM 1644 O O . CYS A 1 201 ? 6.928 -9.568 -20.476 1.00 88.94 201 CYS A O 1
ATOM 1646 N N . PHE A 1 202 ? 7.310 -8.568 -18.508 1.00 88.69 202 PHE A N 1
ATOM 1647 C CA . PHE A 1 202 ? 5.911 -8.355 -18.138 1.00 88.69 202 PHE A CA 1
ATOM 1648 C C . PHE A 1 202 ? 5.499 -6.874 -18.212 1.00 88.69 202 PHE A C 1
ATOM 1650 O O . PHE A 1 202 ? 4.340 -6.532 -17.964 1.00 88.69 202 PHE A O 1
ATOM 1657 N N . CYS A 1 203 ? 6.425 -5.977 -18.568 1.00 89.62 203 CYS A N 1
ATOM 1658 C CA . CYS A 1 203 ? 6.177 -4.542 -18.622 1.00 89.62 203 CYS A CA 1
ATOM 1659 C C . CYS A 1 203 ? 5.468 -4.147 -19.926 1.00 89.62 203 CYS A C 1
ATOM 1661 O O . CYS A 1 203 ? 6.000 -4.304 -21.021 1.00 89.62 203 CYS A O 1
ATOM 1663 N N . LYS A 1 204 ? 4.275 -3.549 -19.816 1.00 89.56 204 LYS A N 1
ATOM 1664 C CA . LYS A 1 204 ? 3.500 -3.061 -20.975 1.00 89.56 204 LYS A CA 1
ATOM 1665 C C . LYS A 1 204 ? 4.126 -1.861 -21.692 1.00 89.56 204 LYS A C 1
ATOM 1667 O O . LYS A 1 204 ? 3.749 -1.581 -22.820 1.00 89.56 204 LYS A O 1
ATOM 1672 N N . PHE A 1 205 ? 5.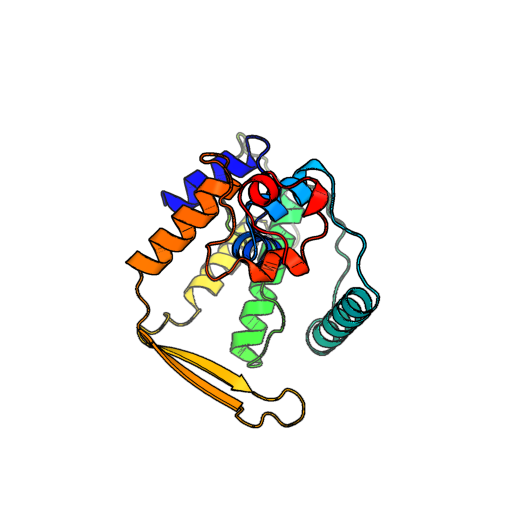074 -1.184 -21.051 1.00 90.94 205 PHE A N 1
ATOM 1673 C CA . PHE A 1 205 ? 5.767 -0.012 -21.590 1.00 90.94 205 PHE A CA 1
ATOM 1674 C C . PHE A 1 205 ? 7.178 -0.340 -22.085 1.00 90.94 205 PHE A C 1
ATOM 1676 O O . PHE A 1 205 ? 7.955 0.569 -22.359 1.00 90.94 205 PHE A O 1
ATOM 1683 N N . VAL A 1 206 ? 7.535 -1.629 -22.157 1.00 90.62 206 VAL A N 1
ATOM 1684 C CA . VAL A 1 206 ? 8.895 -2.063 -22.491 1.00 90.62 206 VAL A CA 1
ATOM 1685 C C . VAL A 1 206 ? 9.350 -1.470 -23.824 1.00 90.62 206 VAL A C 1
ATOM 1687 O O . VAL A 1 206 ? 10.429 -0.896 -23.856 1.00 90.62 206 VAL A O 1
ATOM 1690 N N . SER A 1 207 ? 8.499 -1.467 -24.860 1.00 87.94 207 SER A N 1
ATOM 1691 C CA . SER A 1 207 ? 8.811 -0.954 -26.208 1.00 87.94 207 SER A CA 1
ATOM 1692 C C . SER A 1 207 ? 9.337 0.481 -26.236 1.00 87.94 207 SER A C 1
ATOM 1694 O O . SER A 1 207 ? 10.184 0.802 -27.064 1.00 87.94 207 SER A O 1
ATOM 1696 N N . ASP A 1 208 ? 8.862 1.318 -25.316 1.00 87.75 208 ASP A N 1
ATOM 1697 C CA . ASP A 1 208 ? 9.186 2.744 -25.254 1.00 87.75 208 ASP A CA 1
ATOM 1698 C C . ASP A 1 208 ? 10.175 3.045 -24.118 1.00 87.75 208 ASP A C 1
ATOM 1700 O O . ASP A 1 208 ? 10.483 4.205 -23.835 1.00 87.75 208 ASP A O 1
ATOM 1704 N N . CYS A 1 209 ? 10.635 2.010 -23.409 1.00 90.31 209 CYS A N 1
ATOM 1705 C CA . CYS A 1 209 ? 11.500 2.151 -22.255 1.00 90.31 209 CYS A CA 1
ATOM 1706 C C . CYS A 1 209 ? 12.949 2.392 -22.709 1.00 90.31 209 CYS A C 1
ATOM 1708 O O . CYS A 1 209 ? 13.529 1.525 -23.371 1.00 90.31 209 CYS A O 1
ATOM 1710 N N . PRO A 1 210 ? 13.596 3.496 -22.281 1.00 88.44 210 PRO A N 1
ATOM 1711 C CA . PRO A 1 210 ? 14.992 3.786 -22.628 1.00 88.44 210 PRO A CA 1
ATOM 1712 C C . PRO A 1 210 ? 15.978 2.677 -22.233 1.00 88.44 210 PRO A C 1
ATOM 1714 O O . PRO A 1 210 ? 17.052 2.564 -22.816 1.00 88.44 210 PRO A O 1
ATOM 1717 N N . MET A 1 211 ? 15.603 1.827 -21.274 1.00 82.62 211 MET A N 1
ATOM 1718 C CA . MET A 1 211 ? 16.395 0.680 -20.839 1.00 82.62 211 MET A CA 1
ATOM 1719 C C . MET A 1 211 ? 16.603 -0.381 -21.932 1.00 82.62 211 MET A C 1
ATOM 1721 O O . MET A 1 211 ? 17.588 -1.109 -21.877 1.00 82.62 211 MET A O 1
ATOM 1725 N N . ILE A 1 212 ? 15.729 -0.479 -22.944 1.00 71.88 212 ILE A N 1
ATOM 1726 C CA . ILE A 1 212 ? 15.929 -1.431 -24.053 1.00 71.88 212 ILE A CA 1
ATOM 1727 C C . ILE A 1 212 ? 17.202 -1.109 -24.843 1.00 71.88 212 ILE A C 1
ATOM 1729 O O . ILE A 1 212 ? 17.877 -2.027 -25.307 1.00 71.88 212 ILE A O 1
ATOM 1733 N N . ALA A 1 213 ? 17.573 0.171 -24.964 1.00 60.88 213 ALA A N 1
ATOM 1734 C CA . ALA A 1 213 ? 18.770 0.578 -25.702 1.00 60.88 213 ALA A CA 1
ATOM 1735 C C . ALA A 1 213 ? 20.078 0.034 -25.087 1.00 60.88 213 ALA A C 1
ATOM 1737 O O . ALA A 1 213 ? 21.115 0.059 -25.745 1.00 60.88 213 ALA A O 1
ATOM 1738 N N . SER A 1 214 ? 20.031 -0.484 -23.852 1.00 58.38 214 SER A N 1
ATOM 1739 C CA . SER A 1 214 ? 21.154 -1.091 -23.131 1.00 58.38 214 SER A CA 1
ATOM 1740 C C . SER A 1 214 ? 20.998 -2.604 -22.887 1.00 58.38 214 SER A C 1
ATOM 1742 O O . SER A 1 214 ? 21.680 -3.159 -22.021 1.00 58.38 214 SER A O 1
ATOM 1744 N N . MET A 1 215 ? 20.116 -3.297 -23.627 1.00 57.81 215 MET A N 1
ATOM 1745 C CA . MET A 1 215 ? 19.914 -4.753 -23.519 1.00 57.81 215 MET A CA 1
ATOM 1746 C C . MET A 1 215 ? 20.304 -5.506 -24.809 1.00 57.81 215 MET A C 1
ATOM 1748 O O . MET A 1 215 ? 19.872 -5.111 -25.895 1.00 57.81 215 MET A O 1
ATOM 1752 N N . PRO A 1 216 ? 21.024 -6.646 -24.732 1.00 53.53 216 PRO A N 1
ATOM 1753 C CA . PRO A 1 216 ? 20.916 -7.679 -25.757 1.00 53.53 216 PRO A CA 1
ATOM 1754 C C . PRO A 1 216 ? 19.488 -8.237 -25.716 1.00 53.53 216 PRO A C 1
ATOM 1756 O O . PRO A 1 216 ? 18.923 -8.410 -24.637 1.00 53.53 216 PRO A O 1
ATOM 1759 N N . ARG A 1 217 ? 18.882 -8.482 -26.881 1.00 53.97 217 ARG A N 1
ATOM 1760 C CA . ARG A 1 217 ? 17.521 -9.034 -26.968 1.00 53.97 217 ARG A CA 1
ATOM 1761 C C . ARG A 1 217 ? 17.460 -10.354 -26.185 1.00 53.97 217 ARG A C 1
ATOM 1763 O O . ARG A 1 217 ? 18.286 -11.226 -26.446 1.00 53.97 217 ARG A O 1
ATOM 1770 N N . CYS A 1 218 ? 16.525 -10.459 -25.239 1.00 49.06 218 CYS A N 1
ATOM 1771 C CA . CYS A 1 218 ? 16.141 -11.738 -24.642 1.00 49.06 218 CYS A CA 1
ATOM 1772 C C . CYS A 1 218 ? 15.553 -12.673 -25.701 1.00 49.06 218 CYS A C 1
ATOM 1774 O O . CYS A 1 218 ? 14.863 -12.160 -26.616 1.00 49.06 218 CYS A O 1
#

Organism: NCBI:txid422564

Secondary structure (DSSP, 8-state):
-HHHHHHHHHHHTT-SS---HHHHHHHHH-HHHHHHHHHH-PPPPPHHHHHHHHHHHHHHHTT---------SHHHHHHHHHHHHHHHHHHHHHHS--S-----PPP--PPS--------S----HHHHHHHHHHHHHHSPPPPSEEEEEEE-TTT--EEEEEEEE--HHHHHHHHHHHHHHHTTSSPPPPPPGGGGGGGGG-TTGGG-GGGGG----

Radius of gyration: 21.29 Å; chains: 1; bounding box: 49×56×50 Å

pLDDT: mean 76.52, std 18.24, range [30.25, 97.5]

Foldseek 3Di:
DVLLVLLVLLVVVPFQDDDDVVLLVVLVLFVVLSVCCSVVNDDDQDPVNVVVVVVLVVVQVVQDDDDDDDDDDPLSVVLVLLVQQLVQLCCCVPVVDHSDHRDDDDDPPDDPDDDDDDDDDPDQDSVNSVVSSVVSVVPDDDDDQKDKDWDADPPPRHTPDIDIDGDDPVVVVVVSVVSSCSRSVVDDIDGDDPVSCVSLVVRPCNVVDPCVVVDDDD

Sequence (218 aa):
MALIDAALAAAEAGARPLLSAAARRAAEWCEKQMEFVLERGKPEKTVAMKVGSDRHAQLEQEVVERVDVAIRSAEELWAVKFMNFIVGTNQLMFEGMTREIPVSFYHPARPPGDVAVPAWRTKHTFEDVLKYFKVTCHTLPRSQEQLLLRYELQEDHSLLEEYRFTYDARWFKDQIQEVLSFWIGSREPKFVAEEERWKCCFCKFVSDCPMIASMPRC

InterPro domains:
  IPR019190 Exonuclease V [PF09810] (26-103)
  IPR019190 Exonuclease V [PF09810] (136-209)
  IPR019190 Exonuclease V [PTHR14464] (25-103)